Protein AF-S4XVE4-F1 (afdb_monomer)

Sequence (279 aa):
MLVSPAPVDAGAAAVALLTLLASSAFMTHVNVLTDAELDASAKPELYRWLSVSRTFTVRAMAAELLASAAGIGWLLARGRALAGLGLGAFLALTVLYSYNYLSPGAAAARRLKAYWWGHLLTCLVSYFALWGAGLGLHTSGDARALAAWGPAFLFVSLSEYAVFLSESAVDAAEERRAGLKTLAALLGRRGSSLAAALLWLAAAAGLSLAGALASPEQRRLLLVCFAPAVLWRGSVVALLAAPLDQHRDRVLRLAVPDVTFFGSRLLTVVSLVVLDAAS

Solvent-accessible surface area (backbone atoms only — not comparable to full-atom values): 13945 Å² total; per-residue (Å²): 123,73,66,78,86,39,63,61,42,63,69,60,45,52,43,51,51,52,20,50,51,26,37,53,51,31,38,50,53,51,35,53,52,46,46,46,76,71,35,53,89,80,51,58,72,79,46,58,74,75,54,78,43,62,68,55,54,53,52,50,42,51,50,22,49,50,48,23,51,49,34,31,50,50,31,41,76,70,71,22,48,49,25,17,51,13,51,49,49,26,46,54,42,51,37,30,33,40,38,16,76,93,41,70,96,44,14,64,79,60,11,25,64,39,28,39,68,32,45,52,47,41,56,49,52,34,50,52,18,48,49,42,16,55,62,34,37,41,72,73,54,61,65,65,36,56,55,69,44,48,67,46,51,49,21,56,47,39,26,51,49,11,36,53,34,28,57,42,14,75,44,8,70,59,38,39,75,70,68,41,53,26,52,14,30,73,50,28,37,70,47,15,29,49,52,14,47,53,39,30,51,51,15,54,51,48,35,51,51,48,38,71,76,39,56,75,68,55,27,50,48,46,54,53,43,41,42,59,30,49,51,51,37,47,52,48,37,52,58,69,56,49,94,61,56,76,68,59,44,53,55,48,66,71,47,46,63,60,51,50,59,50,48,38,51,48,46,31,52,52,33,50,53,57,50,61,76,73,109

Radius of gyration: 19.97 Å; Cα contacts (8 Å, |Δi|>4): 333; chains: 1; bounding box: 52×46×50 Å

pLDDT: mean 81.57, std 12.75, range [32.5, 97.75]

Organism: NCBI:txid1254432

Mean predicted aligned error: 7.51 Å

Structure (mmCIF, N/CA/C/O backbone):
data_AF-S4XVE4-F1
#
_entry.id   AF-S4XVE4-F1
#
loop_
_atom_site.group_PDB
_atom_site.id
_atom_site.type_symbol
_atom_site.label_atom_id
_atom_site.label_alt_id
_atom_site.label_comp_id
_atom_site.label_asym_id
_atom_site.label_entity_id
_atom_site.label_seq_id
_atom_site.pdbx_PDB_ins_code
_atom_site.Cartn_x
_atom_site.Cartn_y
_atom_site.Cartn_z
_atom_site.occupancy
_atom_site.B_iso_or_equiv
_atom_site.auth_seq_id
_atom_site.auth_comp_id
_atom_site.auth_asym_id
_atom_site.auth_atom_id
_atom_site.pdbx_PDB_model_num
ATOM 1 N N . MET A 1 1 ? 24.646 2.439 -14.374 1.00 32.50 1 MET A N 1
ATOM 2 C CA . MET A 1 1 ? 23.951 3.189 -15.439 1.00 32.50 1 MET A CA 1
ATOM 3 C C . MET A 1 1 ? 22.536 2.625 -15.490 1.00 32.50 1 MET A C 1
ATOM 5 O O . MET A 1 1 ? 22.401 1.457 -15.817 1.00 32.50 1 MET A O 1
ATOM 9 N N . LEU A 1 2 ? 21.525 3.345 -14.988 1.00 38.72 2 LEU A N 1
ATOM 10 C CA . LEU A 1 2 ? 20.123 2.893 -15.036 1.00 38.72 2 LEU A CA 1
ATOM 11 C C . LEU A 1 2 ? 19.626 3.087 -16.473 1.00 38.72 2 LEU A C 1
ATOM 13 O O . LEU A 1 2 ? 19.869 4.142 -17.052 1.00 38.72 2 LEU A O 1
ATOM 17 N N . VAL A 1 3 ? 19.030 2.040 -17.034 1.00 42.34 3 VAL A N 1
ATOM 18 C CA . VAL A 1 3 ? 18.710 1.866 -18.457 1.00 42.34 3 VAL A CA 1
ATOM 19 C C . VAL A 1 3 ? 17.243 2.234 -18.690 1.00 42.34 3 VAL A C 1
ATOM 21 O O . VAL A 1 3 ? 16.416 2.014 -17.803 1.00 42.34 3 VAL A O 1
ATOM 24 N N . SER A 1 4 ? 16.937 2.778 -19.873 1.00 42.94 4 SER A N 1
ATOM 25 C CA . SER A 1 4 ? 15.572 3.002 -20.374 1.00 42.94 4 SER A CA 1
ATOM 26 C C . SER A 1 4 ? 14.686 1.763 -20.144 1.00 42.94 4 SER A C 1
ATOM 28 O O . SER A 1 4 ? 15.187 0.639 -20.284 1.00 42.94 4 SER A O 1
ATOM 30 N N . PRO A 1 5 ? 13.406 1.919 -19.744 1.00 53.25 5 PRO A N 1
ATOM 31 C CA . PRO A 1 5 ? 12.545 0.781 -19.459 1.00 53.25 5 PRO A CA 1
ATOM 32 C C . PRO A 1 5 ? 12.459 -0.127 -20.690 1.00 53.25 5 PRO A C 1
ATOM 34 O O . PRO A 1 5 ? 11.965 0.259 -21.745 1.00 53.25 5 PRO A O 1
ATOM 37 N N . ALA A 1 6 ? 12.969 -1.351 -20.547 1.00 58.06 6 ALA A N 1
ATOM 38 C CA . ALA A 1 6 ? 12.830 -2.395 -21.553 1.00 58.06 6 ALA A CA 1
ATOM 39 C C . ALA A 1 6 ? 11.345 -2.601 -21.902 1.00 58.06 6 ALA A C 1
ATOM 41 O O . ALA A 1 6 ? 10.503 -2.415 -21.014 1.00 58.06 6 ALA A O 1
ATOM 42 N N . PRO A 1 7 ? 11.016 -3.041 -23.131 1.00 65.56 7 PRO A N 1
ATOM 43 C CA . PRO A 1 7 ? 9.641 -3.341 -23.501 1.00 65.56 7 PRO A CA 1
ATOM 44 C C . PRO A 1 7 ? 8.979 -4.264 -22.468 1.00 65.56 7 PRO A C 1
ATOM 46 O O . PRO A 1 7 ? 9.601 -5.164 -21.892 1.00 65.56 7 PRO A O 1
ATOM 49 N N . VAL A 1 8 ? 7.713 -3.976 -22.185 1.00 72.69 8 VAL A N 1
ATOM 50 C CA . VAL A 1 8 ? 6.887 -4.733 -21.245 1.00 72.69 8 VAL A CA 1
ATOM 51 C C . VAL A 1 8 ? 6.053 -5.726 -22.043 1.00 72.69 8 VAL A C 1
ATOM 53 O O . VAL A 1 8 ? 5.513 -5.393 -23.098 1.00 72.69 8 VAL A O 1
ATOM 56 N N . ASP A 1 9 ? 5.923 -6.951 -21.540 1.00 81.06 9 ASP A N 1
ATOM 57 C CA . ASP A 1 9 ? 4.988 -7.923 -22.104 1.00 81.06 9 ASP A CA 1
ATOM 58 C C . ASP A 1 9 ? 3.554 -7.452 -21.831 1.00 81.06 9 ASP A C 1
ATOM 60 O O . ASP A 1 9 ? 3.055 -7.572 -20.712 1.00 81.06 9 ASP A O 1
ATOM 64 N N . ALA A 1 10 ? 2.903 -6.883 -22.848 1.00 83.12 10 ALA A N 1
ATOM 65 C CA . ALA A 1 10 ? 1.575 -6.288 -22.719 1.00 83.12 10 ALA A CA 1
ATOM 66 C C . ALA A 1 10 ? 0.519 -7.292 -22.221 1.00 83.12 10 ALA A C 1
ATOM 68 O O . ALA A 1 10 ? -0.354 -6.929 -21.432 1.00 83.12 10 ALA A O 1
ATOM 69 N N . GLY A 1 11 ? 0.622 -8.562 -22.630 1.00 86.81 11 GLY A N 1
ATOM 70 C CA . GLY A 1 11 ? -0.280 -9.618 -22.174 1.00 86.81 11 GLY A CA 1
ATOM 71 C C . GLY A 1 11 ? -0.072 -9.930 -20.694 1.00 86.81 11 GLY A C 1
ATOM 72 O O . GLY A 1 11 ? -1.031 -9.965 -19.923 1.00 86.81 11 GLY A O 1
ATOM 73 N N . ALA A 1 12 ? 1.185 -10.090 -20.272 1.00 89.00 12 ALA A N 1
ATOM 74 C CA . ALA A 1 12 ? 1.504 -10.315 -18.866 1.00 89.00 12 ALA A CA 1
ATOM 75 C C . ALA A 1 12 ? 1.168 -9.103 -17.983 1.00 89.00 12 ALA A C 1
ATOM 77 O O . ALA A 1 12 ? 0.686 -9.281 -16.865 1.00 89.00 12 ALA A O 1
ATOM 78 N N . ALA A 1 13 ? 1.360 -7.883 -18.487 1.00 88.00 13 ALA A N 1
ATOM 79 C CA . ALA A 1 13 ? 0.995 -6.658 -17.786 1.00 88.00 13 ALA A CA 1
ATOM 80 C C . ALA A 1 13 ? -0.519 -6.537 -17.590 1.00 88.00 13 ALA A C 1
ATOM 82 O O . ALA A 1 13 ? -0.961 -6.224 -16.486 1.00 88.00 13 ALA A O 1
ATOM 83 N N . ALA A 1 14 ? -1.323 -6.855 -18.610 1.00 89.44 14 ALA A N 1
ATOM 84 C CA . ALA A 1 14 ? -2.778 -6.874 -18.484 1.00 89.44 14 ALA A CA 1
ATOM 85 C C . ALA A 1 14 ? -3.240 -7.879 -17.414 1.00 89.44 14 ALA A C 1
ATOM 87 O O . ALA A 1 14 ? -4.045 -7.534 -16.549 1.00 89.44 14 ALA A O 1
ATOM 88 N N . VAL A 1 15 ? -2.681 -9.096 -17.414 1.00 93.25 15 VAL A N 1
ATOM 89 C CA . VAL A 1 15 ? -2.982 -10.105 -16.384 1.00 93.25 15 VAL A CA 1
ATOM 90 C C . VAL A 1 15 ? -2.559 -9.621 -14.996 1.00 93.25 15 VAL A C 1
ATOM 92 O O . VAL A 1 15 ? -3.335 -9.748 -14.050 1.00 93.25 15 VAL A O 1
ATOM 95 N N . ALA A 1 16 ? -1.372 -9.029 -14.857 1.00 92.00 16 ALA A N 1
ATOM 96 C CA . ALA A 1 16 ? -0.887 -8.498 -13.586 1.00 92.00 16 ALA A CA 1
ATOM 97 C C . ALA A 1 16 ? -1.778 -7.369 -13.040 1.00 92.00 16 ALA A C 1
ATOM 99 O O . ALA A 1 16 ? -2.101 -7.371 -11.854 1.00 92.00 16 ALA A O 1
ATOM 100 N N . LEU A 1 17 ? -2.233 -6.448 -13.895 1.00 90.69 17 LEU A N 1
ATOM 101 C CA . LEU A 1 17 ? -3.139 -5.362 -13.510 1.00 90.69 17 LEU A CA 1
ATOM 102 C C . LEU A 1 17 ? -4.516 -5.885 -13.086 1.00 90.69 17 LEU A C 1
ATOM 104 O O . LEU A 1 17 ? -5.027 -5.476 -12.046 1.00 90.69 17 LEU A O 1
ATOM 108 N N . LEU A 1 18 ? -5.096 -6.827 -13.835 1.00 91.06 18 LEU A N 1
ATOM 109 C CA . LEU A 1 18 ? -6.366 -7.464 -13.460 1.00 91.06 18 LEU A CA 1
ATOM 110 C C . LEU A 1 18 ? -6.243 -8.231 -12.138 1.00 91.06 18 LEU A C 1
ATOM 112 O O . LEU A 1 18 ? -7.125 -8.153 -11.286 1.00 91.06 18 LEU A O 1
ATOM 116 N N . THR A 1 19 ? -5.120 -8.922 -11.943 1.00 93.38 19 THR A N 1
ATOM 117 C CA . THR A 1 19 ? -4.800 -9.631 -10.696 1.00 93.38 19 THR A CA 1
ATOM 118 C C . THR A 1 19 ? -4.680 -8.663 -9.523 1.00 93.38 19 THR A C 1
ATOM 120 O O . THR A 1 19 ? -5.191 -8.942 -8.438 1.00 93.38 19 THR A O 1
ATOM 123 N N . LEU A 1 20 ? -4.023 -7.518 -9.726 1.00 92.75 20 LEU A N 1
ATOM 124 C CA . LEU A 1 20 ? -3.908 -6.469 -8.718 1.00 92.75 20 LEU A CA 1
ATOM 125 C C . LEU A 1 20 ? -5.288 -5.920 -8.341 1.00 92.75 20 LEU A C 1
ATOM 127 O O . LEU A 1 20 ? -5.594 -5.848 -7.155 1.00 92.75 20 LEU A O 1
ATOM 131 N N . LEU A 1 21 ? -6.140 -5.617 -9.326 1.00 90.88 21 LEU A N 1
ATOM 132 C CA . LEU A 1 21 ? -7.508 -5.143 -9.094 1.00 90.88 21 LEU A CA 1
ATOM 133 C C . LEU A 1 21 ? -8.339 -6.152 -8.293 1.00 90.88 21 LEU A C 1
ATOM 135 O O . LEU A 1 21 ? -8.944 -5.778 -7.289 1.00 90.88 21 LEU A O 1
ATOM 139 N N . ALA A 1 22 ? -8.321 -7.430 -8.686 1.00 90.94 22 ALA A N 1
ATOM 140 C CA . ALA A 1 22 ? -9.010 -8.493 -7.955 1.00 90.94 22 ALA A CA 1
ATOM 141 C C . ALA A 1 22 ? -8.478 -8.633 -6.518 1.00 90.94 22 ALA A C 1
ATOM 143 O O . ALA A 1 22 ? -9.256 -8.719 -5.570 1.00 90.94 22 ALA A O 1
ATOM 144 N N . SER A 1 23 ? -7.156 -8.561 -6.336 1.00 92.88 23 SER A N 1
ATOM 145 C CA . SER A 1 23 ? -6.515 -8.660 -5.018 1.00 92.88 23 SER A CA 1
ATOM 146 C C . SER A 1 23 ? -6.867 -7.473 -4.116 1.00 92.88 23 SER A C 1
ATOM 148 O O . SER A 1 23 ? -7.119 -7.656 -2.928 1.00 92.88 23 SER A O 1
ATOM 150 N N . SER A 1 24 ? -6.923 -6.258 -4.667 1.00 89.19 24 SER A N 1
ATOM 151 C CA . SER A 1 24 ? -7.330 -5.054 -3.937 1.00 89.19 24 SER A CA 1
ATOM 152 C C . SER A 1 24 ? -8.816 -5.058 -3.570 1.00 89.19 24 SER A C 1
ATOM 154 O O . SER A 1 24 ? -9.164 -4.633 -2.465 1.00 89.19 24 SER A O 1
ATOM 156 N N . ALA A 1 25 ? -9.685 -5.565 -4.450 1.00 86.94 25 ALA A N 1
ATOM 157 C CA . ALA A 1 25 ? -11.105 -5.751 -4.151 1.00 86.94 25 ALA A CA 1
ATOM 158 C C . ALA A 1 25 ? -11.295 -6.777 -3.022 1.00 86.94 25 ALA A C 1
ATOM 160 O O . ALA A 1 25 ? -11.914 -6.463 -2.003 1.00 86.94 25 ALA A O 1
ATOM 161 N N . PHE A 1 26 ? -10.634 -7.935 -3.133 1.00 89.81 26 PHE A N 1
ATOM 162 C CA . PHE A 1 26 ? -10.642 -8.971 -2.102 1.00 89.81 26 PHE A CA 1
ATOM 163 C C . PHE A 1 26 ? -10.171 -8.443 -0.745 1.00 89.81 26 PHE A C 1
ATOM 165 O O . PHE A 1 26 ? -10.857 -8.613 0.262 1.00 89.81 26 PHE A O 1
ATOM 172 N N . MET A 1 27 ? -9.022 -7.759 -0.711 1.00 88.31 27 MET A N 1
ATOM 173 C CA . MET A 1 27 ? -8.487 -7.133 0.502 1.00 88.31 27 MET A CA 1
ATOM 174 C C . MET A 1 27 ? -9.500 -6.168 1.126 1.00 88.31 27 MET A C 1
ATOM 176 O O . MET A 1 27 ? -9.699 -6.195 2.339 1.00 88.31 27 MET A O 1
ATOM 180 N N . THR A 1 28 ? -10.150 -5.328 0.316 1.00 84.75 28 THR A N 1
ATOM 181 C CA . THR A 1 28 ? -11.168 -4.383 0.796 1.00 84.75 28 THR A CA 1
ATOM 182 C C . THR A 1 28 ? -12.330 -5.123 1.456 1.00 84.75 28 THR A C 1
ATOM 184 O O . THR A 1 28 ? -12.712 -4.772 2.573 1.00 84.75 28 THR A O 1
ATOM 187 N N . HIS A 1 29 ? -12.845 -6.187 0.833 1.00 85.19 29 HIS A N 1
ATOM 188 C CA . HIS A 1 29 ? -13.909 -7.003 1.420 1.00 85.19 29 HIS A CA 1
ATOM 189 C C . HIS A 1 29 ? -13.474 -7.714 2.709 1.00 85.19 29 HIS A C 1
ATOM 191 O O . HIS A 1 29 ? -14.223 -7.691 3.686 1.00 85.19 29 HIS A O 1
ATOM 197 N N . VAL A 1 30 ? -12.261 -8.283 2.762 1.00 85.62 30 VAL A N 1
ATOM 198 C CA . VAL A 1 30 ? -11.701 -8.850 4.004 1.00 85.62 30 VAL A CA 1
ATOM 199 C C . VAL A 1 30 ? -11.638 -7.779 5.091 1.00 85.62 30 VAL A C 1
ATOM 201 O O . VAL A 1 30 ? -12.103 -8.012 6.205 1.00 85.62 30 VAL A O 1
ATOM 204 N N . ASN A 1 31 ? -11.104 -6.597 4.774 1.00 82.81 31 ASN A N 1
ATOM 205 C CA . ASN A 1 31 ? -10.967 -5.512 5.738 1.00 82.81 31 ASN A CA 1
ATOM 206 C C . ASN A 1 31 ? -12.326 -5.092 6.305 1.00 82.81 31 ASN A C 1
ATOM 208 O O . ASN A 1 31 ? -12.493 -5.072 7.521 1.00 82.81 31 ASN A O 1
ATOM 212 N N . VAL A 1 32 ? -13.302 -4.859 5.426 1.00 76.88 32 VAL A N 1
ATOM 213 C CA . VAL A 1 32 ? -14.680 -4.521 5.796 1.00 76.88 32 VAL A CA 1
ATOM 214 C C . VAL A 1 32 ? -15.292 -5.571 6.721 1.00 76.88 32 VAL A C 1
ATOM 216 O O . VAL A 1 32 ? -15.861 -5.209 7.747 1.00 76.88 32 VAL A O 1
ATOM 219 N N . LEU A 1 33 ? -15.177 -6.861 6.390 1.00 77.25 33 LEU A N 1
ATOM 220 C CA . LEU A 1 33 ? -15.751 -7.927 7.215 1.00 77.25 33 LEU A CA 1
ATOM 221 C C . LEU A 1 33 ? -15.082 -8.010 8.588 1.00 77.25 33 LEU A C 1
ATOM 223 O O . LEU A 1 33 ? -15.772 -8.096 9.600 1.00 77.25 33 LEU A O 1
ATOM 227 N N . THR A 1 34 ? -13.750 -7.940 8.634 1.00 76.00 34 THR A N 1
ATOM 228 C CA . THR A 1 34 ? -13.018 -8.000 9.908 1.00 76.00 34 THR A CA 1
ATOM 229 C C . THR A 1 34 ? -13.249 -6.781 10.796 1.00 76.00 34 THR A C 1
ATOM 231 O O . THR A 1 34 ? -13.179 -6.903 12.016 1.00 76.00 34 THR A O 1
ATOM 234 N N . ASP A 1 35 ? -13.532 -5.614 10.215 1.00 72.94 35 ASP A N 1
ATOM 235 C CA . ASP A 1 35 ? -13.906 -4.421 10.978 1.00 72.94 35 ASP A CA 1
ATOM 236 C C . ASP A 1 35 ? -15.358 -4.491 11.450 1.00 72.94 35 ASP A C 1
ATOM 238 O O . ASP A 1 35 ? -15.631 -4.173 12.605 1.00 72.94 35 ASP A O 1
ATOM 242 N N . ALA A 1 36 ? -16.268 -5.028 10.632 1.00 68.25 36 ALA A N 1
ATOM 243 C CA . ALA A 1 36 ? -17.656 -5.262 11.023 1.00 68.25 36 ALA A CA 1
ATOM 244 C C . ALA A 1 36 ? -17.778 -6.195 12.237 1.00 68.25 36 ALA A C 1
ATOM 246 O O . ALA A 1 36 ? -18.574 -5.928 13.133 1.00 68.25 36 ALA A O 1
ATOM 247 N N . GLU A 1 37 ? -16.988 -7.272 12.289 1.00 65.31 37 GLU A N 1
ATOM 248 C CA . GLU A 1 37 ? -16.993 -8.220 13.412 1.00 65.31 37 GLU A CA 1
ATOM 249 C C . GLU A 1 37 ? -16.570 -7.580 14.743 1.00 65.31 37 GLU A C 1
ATOM 251 O O . GLU A 1 37 ? -17.042 -7.997 15.800 1.00 65.31 37 GLU A O 1
ATOM 256 N N . LEU A 1 38 ? -15.702 -6.565 14.705 1.00 60.78 38 LEU A N 1
ATOM 257 C CA . LEU A 1 38 ? -15.134 -5.936 15.900 1.00 60.78 38 LEU A CA 1
ATOM 258 C C . LEU A 1 38 ? -15.869 -4.653 16.312 1.00 60.78 38 LEU A C 1
ATOM 260 O O . LEU A 1 38 ? -16.022 -4.397 17.504 1.00 60.78 38 LEU A O 1
ATOM 264 N N . ASP A 1 39 ? -16.370 -3.881 15.347 1.00 62.41 39 ASP A N 1
ATOM 265 C CA . ASP A 1 39 ? -17.046 -2.602 15.585 1.00 62.41 39 ASP A CA 1
ATOM 266 C C . ASP A 1 39 ? -18.575 -2.727 15.648 1.00 62.41 39 ASP A C 1
ATOM 268 O O . ASP A 1 39 ? -19.263 -1.716 15.819 1.00 62.41 39 ASP A O 1
ATOM 272 N N . ALA A 1 40 ? -19.135 -3.939 15.541 1.00 60.69 40 ALA A N 1
ATOM 273 C CA . ALA A 1 40 ? -20.581 -4.179 15.579 1.00 60.69 40 ALA A CA 1
ATOM 274 C C . ALA A 1 40 ? -21.276 -3.513 16.782 1.00 60.69 40 ALA A C 1
ATOM 276 O O . ALA A 1 40 ? -22.402 -3.032 16.658 1.00 60.69 40 ALA A O 1
ATOM 277 N N . SER A 1 41 ? -20.601 -3.443 17.935 1.00 56.28 41 SER A N 1
ATOM 278 C CA . SER A 1 41 ? -21.120 -2.802 19.149 1.00 56.28 41 SER A CA 1
ATOM 279 C C . SER A 1 41 ? -20.901 -1.286 19.214 1.00 56.28 41 SER A C 1
ATOM 281 O O . SER A 1 41 ? -21.550 -0.626 20.020 1.00 56.28 41 SER A O 1
ATOM 283 N N . ALA A 1 42 ? -19.989 -0.725 18.411 1.00 58.31 42 ALA A N 1
ATOM 284 C CA . ALA A 1 42 ? -19.572 0.680 18.489 1.00 58.31 42 ALA A CA 1
ATOM 285 C C . ALA A 1 42 ? -20.038 1.537 17.296 1.00 58.31 42 ALA A C 1
ATOM 287 O O . ALA A 1 42 ? -20.284 2.730 17.469 1.00 58.31 42 ALA A O 1
ATOM 288 N N . LYS A 1 43 ? -20.172 0.957 16.094 1.00 55.34 43 LYS A N 1
ATOM 289 C CA . LYS A 1 43 ? -20.523 1.664 14.844 1.00 55.34 43 LYS A CA 1
ATOM 290 C C . LYS A 1 43 ? -21.550 0.878 13.998 1.00 55.34 43 LYS A C 1
ATOM 292 O O . LYS A 1 43 ? -21.271 0.544 12.847 1.00 55.34 43 LYS A O 1
ATOM 297 N N . PRO A 1 44 ? -22.758 0.590 14.521 1.00 55.94 44 PRO A N 1
ATOM 298 C CA . PRO A 1 44 ? -23.724 -0.317 13.885 1.00 55.94 44 PRO A CA 1
ATOM 299 C C . PRO A 1 44 ? -24.291 0.181 12.541 1.00 55.94 44 PRO A C 1
ATOM 301 O O . PRO A 1 44 ? -24.717 -0.622 11.711 1.00 55.94 44 PRO A O 1
ATOM 304 N N . GLU A 1 45 ? -24.297 1.494 12.294 1.00 55.25 45 GLU A N 1
ATOM 305 C CA . GLU A 1 45 ? -24.888 2.083 11.083 1.00 55.25 45 GLU A CA 1
ATOM 306 C C . GLU A 1 45 ? -23.989 1.971 9.843 1.00 55.25 45 GLU A C 1
ATOM 308 O O . GLU A 1 45 ? -24.502 1.798 8.737 1.00 55.25 45 GLU A O 1
ATOM 313 N N . LEU A 1 46 ? -22.660 1.977 10.022 1.00 51.22 46 LEU A N 1
ATOM 314 C CA . LEU A 1 46 ? -21.679 1.877 8.931 1.00 51.22 46 LEU A CA 1
ATOM 315 C C . LEU A 1 46 ? -21.812 0.548 8.159 1.00 51.22 46 LEU A C 1
ATOM 317 O O . LEU A 1 46 ? -21.572 0.476 6.957 1.00 51.22 46 LEU A O 1
ATOM 321 N N . TYR A 1 47 ? -22.253 -0.507 8.850 1.00 55.38 47 TYR A N 1
ATOM 322 C CA . TYR A 1 47 ? -22.282 -1.877 8.335 1.00 55.38 47 TYR A CA 1
ATOM 323 C C . TYR A 1 47 ? -23.647 -2.317 7.796 1.00 55.38 47 TYR A C 1
ATOM 325 O O . TYR A 1 47 ? -23.744 -3.372 7.162 1.00 55.38 47 TYR A O 1
ATOM 333 N N . ARG A 1 48 ? -24.705 -1.512 7.969 1.00 54.88 48 ARG A N 1
ATOM 334 C CA . ARG A 1 48 ? -26.042 -1.802 7.411 1.00 54.88 48 ARG A CA 1
ATOM 335 C C . ARG A 1 48 ? -26.051 -1.857 5.879 1.00 54.88 48 ARG A C 1
ATOM 337 O O . ARG A 1 48 ? -26.847 -2.591 5.308 1.00 54.88 48 ARG A O 1
ATOM 344 N N . TRP A 1 49 ? -25.147 -1.132 5.221 1.00 49.84 49 TRP A N 1
ATOM 345 C CA . TRP A 1 49 ? -25.016 -1.111 3.758 1.00 49.84 49 TRP A CA 1
ATOM 346 C C . TRP A 1 49 ? -24.258 -2.318 3.181 1.00 49.84 49 TRP A C 1
ATOM 348 O O . TRP A 1 49 ? -24.566 -2.770 2.083 1.00 49.84 49 TRP A O 1
ATOM 358 N N . LEU A 1 50 ? -23.301 -2.882 3.923 1.00 51.16 50 LEU A N 1
ATOM 359 C CA . LEU A 1 50 ? -22.445 -3.993 3.467 1.00 51.16 50 LEU A CA 1
ATOM 360 C C . LEU A 1 50 ? -23.004 -5.378 3.841 1.00 51.16 50 LEU A C 1
ATOM 362 O O . LEU A 1 50 ? -22.549 -6.403 3.336 1.00 51.16 50 LEU A O 1
ATOM 366 N N . SER A 1 51 ? -24.014 -5.407 4.712 1.00 51.91 51 SER A N 1
ATOM 367 C CA . SER A 1 51 ? -24.673 -6.613 5.229 1.00 51.91 51 SER A CA 1
ATOM 368 C C . SER A 1 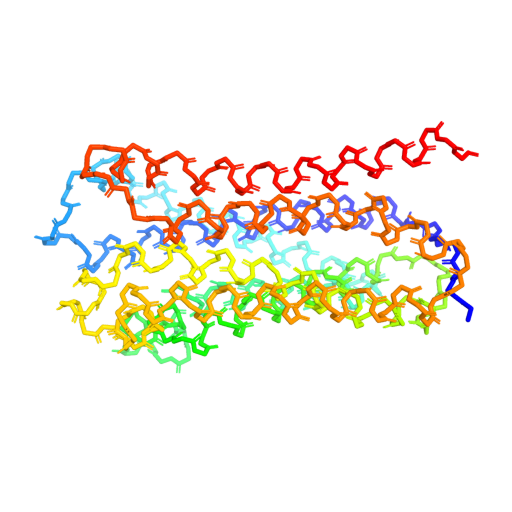51 ? -25.969 -6.985 4.500 1.00 51.91 51 SER A C 1
ATOM 370 O O . SER A 1 51 ? -26.595 -7.981 4.862 1.00 51.91 51 SER A O 1
ATOM 372 N N . VAL A 1 52 ? -26.357 -6.250 3.447 1.00 57.59 52 VAL A N 1
ATOM 373 C CA . VAL A 1 52 ? -27.617 -6.484 2.711 1.00 57.59 52 VAL A CA 1
ATOM 374 C C . VAL A 1 52 ? -27.691 -7.911 2.141 1.00 57.59 52 VAL A C 1
ATOM 376 O O . VAL A 1 52 ? -28.774 -8.485 2.061 1.00 57.59 52 VAL A O 1
ATOM 379 N N . SER A 1 53 ? -26.550 -8.538 1.814 1.00 70.12 53 SER A N 1
ATOM 380 C CA . SER A 1 53 ? -26.496 -9.970 1.493 1.00 70.12 53 SER A CA 1
ATOM 381 C C . SER A 1 53 ? -25.130 -10.593 1.795 1.00 70.12 53 SER A C 1
ATOM 383 O O . SER A 1 53 ? -24.220 -10.574 0.969 1.00 70.12 53 SER A O 1
ATOM 385 N N . ARG A 1 54 ? -25.002 -11.242 2.962 1.00 74.06 54 ARG A N 1
ATOM 386 C CA . ARG A 1 54 ? -23.814 -12.041 3.335 1.00 74.06 54 ARG A CA 1
ATOM 387 C C . ARG A 1 54 ? -23.428 -13.051 2.247 1.00 74.06 54 ARG A C 1
ATOM 389 O O . ARG A 1 54 ? -22.249 -13.267 1.987 1.00 74.06 54 ARG A O 1
ATOM 396 N N . THR A 1 55 ? -24.421 -13.658 1.597 1.00 80.38 55 THR A N 1
ATOM 397 C CA . THR A 1 55 ? -24.214 -14.617 0.505 1.00 80.38 55 THR A CA 1
ATOM 398 C C . THR A 1 55 ? -23.559 -13.970 -0.710 1.00 80.38 55 THR A C 1
ATOM 400 O O . THR A 1 55 ? -22.682 -14.582 -1.316 1.00 80.38 55 THR A O 1
ATOM 403 N N . PHE A 1 56 ? -23.959 -12.746 -1.065 1.00 82.81 56 PHE A N 1
ATOM 404 C CA . PHE A 1 56 ? -23.323 -11.999 -2.146 1.00 82.81 56 PHE A CA 1
ATOM 405 C C . PHE A 1 56 ? -21.862 -11.693 -1.808 1.00 82.81 56 PHE A C 1
ATOM 407 O O . PHE A 1 56 ? -20.987 -12.024 -2.603 1.00 82.81 56 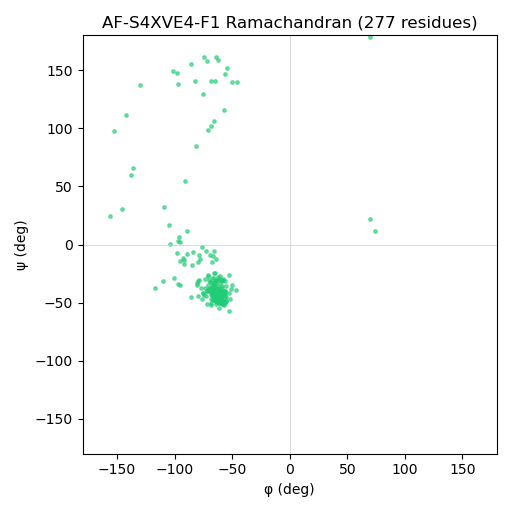PHE A O 1
ATOM 414 N N . THR A 1 57 ? -21.589 -11.174 -0.607 1.00 81.25 57 THR A N 1
ATOM 415 C CA . THR A 1 57 ? -20.226 -10.834 -0.170 1.00 81.25 57 THR A CA 1
ATOM 416 C C . THR A 1 57 ? -19.297 -12.048 -0.195 1.00 81.25 57 THR A C 1
ATOM 418 O O . THR A 1 57 ? -18.205 -11.975 -0.747 1.00 81.25 57 THR A O 1
ATOM 421 N N . VAL A 1 58 ? -19.743 -13.203 0.313 1.00 84.19 58 VAL A N 1
ATOM 422 C CA . VAL A 1 58 ? -18.946 -14.444 0.279 1.00 84.19 58 VAL A CA 1
ATOM 423 C C . VAL A 1 58 ? -18.661 -14.895 -1.157 1.00 84.19 58 VAL A C 1
ATOM 425 O O . VAL A 1 58 ? -17.542 -15.306 -1.461 1.00 84.19 58 VAL A O 1
ATOM 428 N N . ARG A 1 59 ? -19.650 -14.814 -2.056 1.00 88.38 59 ARG A N 1
ATOM 429 C CA . ARG A 1 59 ? -19.464 -15.178 -3.471 1.00 88.38 59 ARG A CA 1
ATOM 430 C C . ARG A 1 59 ? -18.510 -14.225 -4.187 1.00 88.38 59 ARG A C 1
ATOM 432 O O . ARG A 1 59 ? -17.669 -14.700 -4.943 1.00 88.38 59 ARG A O 1
ATOM 439 N N . ALA A 1 60 ? -18.625 -12.922 -3.936 1.00 89.19 60 ALA A N 1
ATOM 440 C CA . ALA A 1 60 ? -17.724 -11.913 -4.484 1.00 89.19 60 ALA A CA 1
ATOM 441 C C . ALA A 1 60 ? -16.282 -12.184 -4.043 1.00 89.19 60 ALA A C 1
ATOM 443 O O . ALA A 1 60 ? -15.410 -12.356 -4.886 1.00 89.19 60 ALA A O 1
ATOM 444 N N . MET A 1 61 ? -16.061 -12.380 -2.742 1.00 90.38 61 MET A N 1
ATOM 445 C CA . MET A 1 61 ? -14.743 -12.714 -2.202 1.00 90.38 61 MET A CA 1
ATOM 446 C C . MET A 1 61 ? -14.165 -14.006 -2.782 1.00 90.38 61 MET A C 1
ATOM 448 O O . MET A 1 61 ? -12.978 -14.067 -3.092 1.00 90.38 61 MET A O 1
ATOM 452 N N . ALA A 1 62 ? -14.986 -15.048 -2.950 1.00 93.06 62 ALA A N 1
ATOM 453 C CA . ALA A 1 62 ? -14.542 -16.289 -3.578 1.00 93.06 62 ALA A CA 1
ATOM 454 C C . ALA A 1 62 ? -14.121 -16.060 -5.039 1.00 93.06 62 ALA A C 1
ATOM 456 O O . ALA A 1 62 ? -13.080 -16.560 -5.459 1.00 93.06 62 ALA A O 1
ATOM 457 N N . ALA A 1 63 ? -14.895 -15.282 -5.800 1.00 93.56 63 ALA A N 1
ATOM 458 C CA . ALA A 1 63 ? -14.571 -14.942 -7.181 1.00 93.56 63 ALA A CA 1
ATOM 459 C C . ALA A 1 63 ? -13.292 -14.097 -7.285 1.00 93.56 63 ALA A C 1
ATOM 461 O O . ALA A 1 63 ? -12.443 -14.385 -8.125 1.00 93.56 63 ALA A O 1
ATOM 462 N N . GLU A 1 64 ? -13.121 -13.102 -6.415 1.00 94.44 64 GLU A N 1
ATOM 463 C CA . GLU A 1 64 ? -11.931 -12.248 -6.369 1.00 94.44 64 GLU A CA 1
ATOM 464 C C . GLU A 1 64 ? -10.680 -13.057 -6.008 1.00 94.44 64 GLU A C 1
ATOM 466 O O . GLU A 1 64 ? -9.668 -12.957 -6.697 1.00 94.44 64 GLU A O 1
ATOM 471 N N . LEU A 1 65 ? -10.764 -13.935 -5.000 1.00 95.06 65 LEU A N 1
ATOM 472 C CA . LEU A 1 65 ? -9.661 -14.819 -4.620 1.00 95.06 65 LEU A CA 1
ATOM 473 C C . LEU A 1 65 ? -9.286 -15.784 -5.751 1.00 95.06 65 LEU A C 1
ATOM 475 O O . LEU A 1 65 ? -8.102 -15.977 -6.026 1.00 95.06 65 LEU A O 1
ATOM 479 N N . LEU A 1 66 ? -10.279 -16.381 -6.418 1.00 97.12 66 LEU A N 1
ATOM 480 C CA . LEU A 1 66 ? -10.048 -17.270 -7.558 1.00 97.12 66 LEU A CA 1
ATOM 481 C C . LEU A 1 66 ? -9.427 -16.522 -8.740 1.00 97.12 66 LEU A C 1
ATOM 483 O O . LEU A 1 66 ? -8.493 -17.038 -9.350 1.00 97.12 66 LEU A O 1
ATOM 487 N N . ALA A 1 67 ? -9.897 -15.310 -9.042 1.00 96.06 67 ALA A N 1
ATOM 488 C CA . ALA A 1 67 ? -9.326 -14.468 -10.088 1.00 96.06 67 ALA A CA 1
ATOM 489 C C . ALA A 1 67 ? -7.866 -14.107 -9.776 1.00 96.06 67 ALA A C 1
ATOM 491 O O . ALA A 1 67 ? -6.999 -14.260 -10.639 1.00 96.06 67 ALA A O 1
ATOM 492 N N . SER A 1 68 ? -7.572 -13.718 -8.531 1.00 96.56 68 SER A N 1
ATOM 493 C CA . SER A 1 68 ? -6.205 -13.457 -8.080 1.00 96.56 68 SER A CA 1
ATOM 494 C C . SER A 1 68 ? -5.315 -14.696 -8.189 1.00 96.56 68 SER A C 1
ATOM 496 O O . SER A 1 68 ? -4.222 -14.625 -8.750 1.00 96.56 68 SER A O 1
ATOM 498 N N . ALA A 1 69 ? -5.782 -15.850 -7.702 1.00 97.50 69 ALA A N 1
ATOM 499 C CA . ALA A 1 69 ? -5.034 -17.103 -7.758 1.00 97.50 69 ALA A CA 1
ATOM 500 C C . ALA A 1 69 ? -4.777 -17.560 -9.203 1.00 97.50 69 ALA A C 1
ATOM 502 O O . ALA A 1 69 ? -3.667 -17.986 -9.524 1.00 97.50 69 ALA A O 1
ATOM 503 N N . ALA A 1 70 ? -5.770 -17.427 -10.086 1.00 97.75 70 ALA A N 1
ATOM 504 C CA . ALA A 1 70 ? -5.644 -17.757 -11.501 1.00 97.75 70 ALA A CA 1
ATOM 505 C C . ALA A 1 70 ? -4.629 -16.850 -12.209 1.00 97.75 70 ALA A C 1
ATOM 507 O O . ALA A 1 70 ? -3.777 -17.347 -12.944 1.00 97.75 70 ALA A O 1
ATOM 508 N N . GLY A 1 71 ? -4.673 -15.538 -11.960 1.00 97.12 71 GLY A N 1
ATOM 509 C CA . GLY A 1 71 ? -3.729 -14.584 -12.537 1.00 97.12 71 GLY A CA 1
ATOM 510 C C . GLY A 1 71 ? -2.289 -14.801 -12.062 1.00 97.12 71 GLY A C 1
ATOM 511 O O . GLY A 1 71 ? -1.368 -14.856 -12.881 1.00 97.12 71 GLY A O 1
ATOM 512 N N . ILE A 1 72 ? -2.094 -15.035 -10.758 1.00 97.75 72 ILE A N 1
ATOM 513 C CA . ILE A 1 72 ? -0.793 -15.422 -10.189 1.00 97.75 72 ILE A CA 1
ATOM 514 C C . ILE A 1 72 ? -0.302 -16.727 -10.827 1.00 97.75 72 ILE A C 1
ATOM 516 O O . ILE A 1 72 ? 0.819 -16.780 -11.333 1.00 97.75 72 ILE A O 1
ATOM 520 N N . GLY A 1 73 ? -1.138 -17.770 -10.848 1.00 97.62 73 GLY A N 1
ATOM 521 C CA . GLY A 1 73 ? -0.793 -19.072 -11.418 1.00 97.62 73 GLY A CA 1
ATOM 522 C C . GLY A 1 73 ? -0.426 -18.991 -12.900 1.00 97.62 73 GLY A C 1
ATOM 523 O O . GLY A 1 73 ? 0.553 -19.600 -13.329 1.00 97.62 73 GLY A O 1
ATOM 524 N N . TRP A 1 74 ? -1.150 -18.178 -13.672 1.00 97.62 74 TRP A N 1
ATOM 525 C CA . TRP A 1 74 ? -0.853 -17.932 -15.080 1.00 97.62 74 TRP A CA 1
ATOM 526 C C . TRP A 1 74 ? 0.515 -17.268 -15.270 1.00 97.62 74 TRP A C 1
ATOM 528 O O . TRP A 1 74 ? 1.303 -17.725 -16.099 1.00 97.62 74 TRP A O 1
ATOM 538 N N . LEU A 1 75 ? 0.839 -16.236 -14.478 1.00 95.75 75 LEU A N 1
ATOM 539 C CA . LEU A 1 75 ? 2.143 -15.564 -14.537 1.00 95.75 75 LEU A CA 1
ATOM 540 C C . LEU A 1 75 ? 3.285 -16.537 -14.216 1.00 95.75 75 LEU A C 1
ATOM 542 O O . LEU A 1 75 ? 4.276 -16.588 -14.947 1.00 95.75 75 LEU A O 1
ATOM 546 N N . LEU A 1 76 ? 3.124 -17.360 -13.175 1.00 96.00 76 LEU A N 1
ATOM 547 C CA . LEU A 1 76 ? 4.102 -18.389 -12.814 1.00 96.00 76 LEU A CA 1
ATOM 548 C C . LEU A 1 76 ? 4.290 -19.414 -13.946 1.00 96.00 76 LEU A C 1
ATOM 550 O O . LEU A 1 76 ? 5.423 -19.697 -14.333 1.00 96.00 76 LEU A O 1
ATOM 554 N N . ALA A 1 77 ? 3.196 -19.910 -14.532 1.00 95.88 77 ALA A N 1
ATOM 555 C CA . ALA A 1 77 ? 3.228 -20.886 -15.625 1.00 95.88 77 ALA A CA 1
ATOM 556 C C . ALA A 1 77 ? 3.858 -20.336 -16.920 1.00 95.88 77 ALA A C 1
ATOM 558 O O . ALA A 1 77 ? 4.387 -21.096 -17.727 1.00 95.88 77 ALA A O 1
ATOM 559 N N . ARG A 1 78 ? 3.835 -19.012 -17.118 1.00 93.31 78 ARG A N 1
ATOM 560 C CA . ARG A 1 78 ? 4.467 -18.319 -18.254 1.00 93.31 78 ARG A CA 1
ATOM 561 C C . ARG A 1 78 ? 5.921 -17.913 -17.998 1.00 93.31 78 ARG A C 1
ATOM 563 O O . ARG A 1 78 ? 6.477 -17.130 -18.763 1.00 93.31 78 ARG A O 1
ATOM 570 N N . GLY A 1 79 ? 6.539 -18.413 -16.928 1.00 89.19 79 GLY A N 1
ATOM 571 C CA . GLY A 1 79 ? 7.924 -18.090 -16.579 1.00 89.19 79 GLY A CA 1
ATOM 572 C C . GLY A 1 79 ? 8.109 -16.685 -15.995 1.00 89.19 79 GLY A C 1
ATOM 573 O O . GLY A 1 79 ? 9.239 -16.238 -15.819 1.00 89.19 79 GLY A O 1
ATOM 574 N N . ARG A 1 80 ? 7.024 -15.981 -15.641 1.00 90.31 80 ARG A N 1
ATOM 575 C CA . ARG A 1 80 ? 7.052 -14.654 -15.002 1.00 90.31 80 ARG A CA 1
ATOM 576 C C . ARG A 1 80 ? 7.065 -14.793 -13.478 1.00 90.31 80 ARG A C 1
ATOM 578 O O . ARG A 1 80 ? 6.217 -14.240 -12.779 1.00 90.31 80 ARG A O 1
ATOM 585 N N . ALA A 1 81 ? 8.032 -15.552 -12.959 1.00 91.31 81 ALA A N 1
ATOM 586 C CA . ALA A 1 81 ? 8.084 -15.933 -11.547 1.00 91.31 81 ALA A CA 1
ATOM 587 C C . ALA A 1 81 ? 8.068 -14.720 -10.602 1.00 91.31 81 ALA A C 1
ATOM 589 O O . ALA A 1 81 ? 7.285 -14.687 -9.660 1.00 91.31 81 ALA A O 1
ATOM 590 N N . LEU A 1 82 ? 8.873 -13.692 -10.886 1.00 90.06 82 LEU A N 1
ATOM 591 C CA . LEU A 1 82 ? 8.953 -12.493 -10.048 1.00 90.06 82 LEU A CA 1
ATOM 592 C C . LEU A 1 82 ? 7.630 -11.702 -10.019 1.00 90.06 82 LEU A C 1
ATOM 594 O O . LEU A 1 82 ? 7.231 -11.231 -8.957 1.00 90.06 82 LEU A O 1
ATOM 598 N N . ALA A 1 83 ? 6.919 -11.626 -11.152 1.00 91.50 83 ALA A N 1
ATOM 599 C CA . ALA A 1 83 ? 5.593 -11.009 -11.242 1.00 91.50 83 ALA A CA 1
ATOM 600 C C . ALA A 1 83 ? 4.555 -11.760 -10.399 1.00 91.50 83 ALA A C 1
ATOM 602 O O . ALA A 1 83 ? 3.882 -11.163 -9.558 1.00 91.50 83 ALA A O 1
ATOM 603 N N . GLY A 1 84 ? 4.470 -13.081 -10.582 1.00 94.56 84 GLY A N 1
ATOM 604 C CA . GLY A 1 84 ? 3.535 -13.925 -9.837 1.00 94.56 84 GLY A CA 1
ATOM 605 C C . GLY A 1 84 ? 3.820 -13.938 -8.332 1.00 94.56 84 GLY A C 1
ATOM 606 O O . GLY A 1 84 ? 2.907 -13.744 -7.533 1.00 94.56 84 GLY A O 1
ATOM 607 N N . LEU A 1 85 ? 5.085 -14.107 -7.933 1.00 94.75 85 LEU A N 1
ATOM 608 C CA . LEU A 1 85 ? 5.485 -14.115 -6.522 1.00 94.75 85 LEU A CA 1
ATOM 609 C C . LEU A 1 85 ? 5.293 -12.748 -5.857 1.00 94.75 85 LEU A C 1
ATOM 611 O O . LEU A 1 85 ? 4.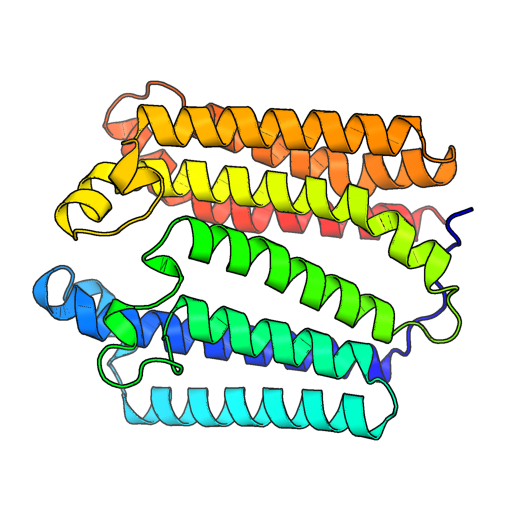848 -12.699 -4.714 1.00 94.75 85 LEU A O 1
ATOM 615 N N . GLY A 1 86 ? 5.578 -11.647 -6.560 1.00 94.50 86 GLY A N 1
ATOM 616 C CA . GLY A 1 86 ? 5.337 -10.295 -6.056 1.00 94.50 86 GLY A CA 1
ATOM 617 C C . GLY A 1 86 ? 3.853 -10.033 -5.787 1.00 94.50 86 GLY A C 1
ATOM 618 O O . GLY A 1 86 ? 3.489 -9.601 -4.696 1.00 94.50 86 GLY A O 1
ATOM 619 N N . LEU A 1 87 ? 2.968 -10.383 -6.726 1.00 95.38 87 LEU A N 1
ATOM 620 C CA . LEU A 1 87 ? 1.518 -10.252 -6.528 1.00 95.38 87 LEU A CA 1
ATOM 621 C C . LEU A 1 87 ? 0.985 -11.189 -5.434 1.00 95.38 87 LEU A C 1
ATOM 623 O O . LEU A 1 87 ? 0.130 -10.788 -4.645 1.00 95.38 87 LEU A O 1
ATOM 627 N N . GLY A 1 88 ? 1.525 -12.406 -5.333 1.00 96.25 88 GLY A N 1
ATOM 628 C CA . GLY A 1 88 ? 1.201 -13.332 -4.248 1.00 96.25 88 GLY A CA 1
ATOM 629 C C . GLY A 1 88 ? 1.622 -12.806 -2.874 1.00 96.25 88 GLY A C 1
ATOM 630 O O . GLY A 1 88 ? 0.838 -12.865 -1.930 1.00 96.25 88 GLY A O 1
ATOM 631 N N . ALA A 1 89 ? 2.825 -12.236 -2.764 1.00 95.00 89 ALA A N 1
ATOM 632 C CA . ALA A 1 89 ? 3.309 -11.615 -1.533 1.00 95.00 89 ALA A CA 1
ATOM 633 C C . ALA A 1 89 ? 2.474 -10.384 -1.149 1.00 95.00 89 ALA A C 1
ATOM 635 O O . ALA A 1 89 ? 2.120 -10.233 0.020 1.00 95.00 89 ALA A O 1
ATOM 636 N N . PHE A 1 90 ? 2.107 -9.549 -2.128 1.00 94.56 90 PHE A N 1
ATOM 637 C CA . PHE A 1 90 ? 1.188 -8.426 -1.935 1.00 94.56 90 PHE A CA 1
ATOM 638 C C . PHE A 1 90 ? -0.159 -8.897 -1.368 1.00 94.56 90 PHE A C 1
ATOM 640 O O . PHE A 1 90 ? -0.596 -8.400 -0.330 1.00 94.56 90 PHE A O 1
ATOM 647 N N . LEU A 1 91 ? -0.795 -9.891 -1.996 1.00 94.31 91 LEU A N 1
ATOM 648 C CA . LEU A 1 91 ? -2.075 -10.441 -1.542 1.00 94.31 91 LEU A CA 1
ATOM 649 C C . LEU A 1 91 ? -1.968 -11.044 -0.132 1.00 94.31 91 LEU A C 1
ATOM 651 O O . LEU A 1 91 ? -2.775 -10.737 0.739 1.00 94.31 91 LEU A O 1
ATOM 655 N N . ALA A 1 92 ? -0.953 -11.869 0.122 1.00 93.31 92 ALA A N 1
ATOM 656 C CA . ALA A 1 92 ? -0.762 -12.504 1.424 1.00 93.31 92 ALA A CA 1
ATOM 657 C C . ALA A 1 92 ? -0.591 -11.470 2.549 1.00 93.31 92 ALA A C 1
ATOM 659 O O . ALA A 1 92 ? -1.238 -11.560 3.594 1.00 93.31 92 ALA A O 1
ATOM 660 N N . LEU A 1 93 ? 0.249 -10.456 2.326 1.00 91.94 93 LEU A N 1
ATOM 661 C CA . LEU A 1 93 ? 0.552 -9.443 3.331 1.00 91.94 93 LEU A CA 1
ATOM 662 C C . LEU A 1 93 ? -0.627 -8.499 3.589 1.00 91.94 93 LEU A C 1
ATOM 664 O O . LEU A 1 93 ? -0.899 -8.153 4.737 1.00 91.94 93 LEU A O 1
ATOM 668 N N . THR A 1 94 ? -1.358 -8.124 2.543 1.00 87.94 94 THR A N 1
ATOM 669 C CA . THR A 1 94 ? -2.566 -7.300 2.672 1.00 87.94 94 THR A CA 1
ATOM 670 C C . THR A 1 94 ? -3.717 -8.043 3.347 1.00 87.94 94 THR A C 1
ATOM 672 O O . THR A 1 94 ? -4.464 -7.442 4.116 1.00 87.94 94 THR A O 1
ATOM 675 N N . VAL A 1 95 ? -3.825 -9.363 3.170 1.00 90.31 95 VAL A N 1
ATOM 676 C CA . VAL A 1 95 ? -4.742 -10.179 3.977 1.00 90.31 95 VAL A CA 1
ATOM 677 C C . VAL A 1 95 ? -4.280 -10.216 5.434 1.00 90.31 95 VAL A C 1
ATOM 679 O O . VAL A 1 95 ? -5.093 -9.932 6.308 1.00 90.31 95 VAL A O 1
ATOM 682 N N . LEU A 1 96 ? -2.993 -10.476 5.718 1.00 89.94 96 LEU A N 1
ATOM 683 C CA . LEU A 1 96 ? -2.446 -10.453 7.091 1.00 89.94 96 LEU A CA 1
ATOM 684 C C . LEU A 1 96 ? -2.677 -9.122 7.811 1.00 89.94 96 LEU A C 1
ATOM 686 O O . LEU A 1 96 ? -2.828 -9.084 9.038 1.00 89.94 96 LEU A O 1
ATOM 690 N N . TYR A 1 97 ? -2.699 -8.032 7.048 1.00 88.75 97 TYR A N 1
ATOM 691 C CA . TYR A 1 97 ? -2.966 -6.700 7.558 1.00 88.75 97 TYR A CA 1
ATOM 692 C C . TYR A 1 97 ? -4.323 -6.584 8.245 1.00 88.75 97 TYR A C 1
ATOM 694 O O . TYR A 1 97 ? -4.388 -6.026 9.342 1.00 88.75 97 TYR A O 1
ATOM 702 N N . SER A 1 98 ? -5.366 -7.178 7.668 1.00 85.31 98 SER A N 1
ATOM 703 C CA . SER A 1 98 ? -6.735 -7.127 8.194 1.00 85.31 98 SER A CA 1
ATOM 704 C C . SER A 1 98 ? -7.139 -8.390 8.964 1.00 85.31 98 SER A C 1
ATOM 706 O O . SER A 1 98 ? -7.916 -8.305 9.914 1.00 85.31 98 SER A O 1
ATOM 708 N N . TYR A 1 99 ? -6.562 -9.541 8.617 1.00 84.81 99 TYR A N 1
ATOM 709 C CA . TYR A 1 99 ? -6.857 -10.857 9.178 1.00 84.81 99 TYR A CA 1
ATOM 710 C C . TYR A 1 99 ? -5.585 -11.706 9.323 1.00 84.81 99 TYR A C 1
ATOM 712 O O . TYR A 1 99 ? -5.010 -12.178 8.341 1.00 84.81 99 TYR A O 1
ATOM 720 N N . ASN A 1 100 ? -5.150 -11.972 10.558 1.00 85.44 100 ASN A N 1
ATOM 721 C CA . ASN A 1 100 ? -3.951 -12.774 10.796 1.00 85.44 100 ASN A CA 1
ATOM 722 C C . ASN A 1 100 ? -4.233 -14.285 10.708 1.00 85.44 100 ASN A C 1
ATOM 724 O O . ASN A 1 100 ? -4.412 -14.961 11.724 1.00 85.44 100 ASN A O 1
ATOM 728 N N . TYR A 1 101 ? -4.210 -14.831 9.492 1.00 82.44 101 TYR A N 1
ATOM 729 C CA . TYR A 1 101 ? -4.400 -16.266 9.250 1.00 82.44 101 TYR A CA 1
ATOM 730 C C . TYR A 1 101 ? -3.300 -17.162 9.854 1.00 82.44 101 TYR A C 1
ATOM 732 O O . TYR A 1 101 ? -3.493 -18.371 9.944 1.00 82.44 101 TYR A O 1
ATOM 740 N N . LEU A 1 102 ? -2.168 -16.604 10.311 1.00 85.25 102 LEU A N 1
ATOM 741 C CA . LEU A 1 102 ? -1.133 -17.350 11.048 1.00 85.25 102 LEU A CA 1
ATOM 742 C C . LEU A 1 102 ? -1.513 -17.577 12.521 1.00 85.25 102 LEU A C 1
ATOM 744 O O . LEU A 1 102 ? -0.828 -18.295 13.245 1.00 85.25 102 LEU A O 1
ATOM 748 N N . SER A 1 103 ? -2.581 -16.943 13.003 1.00 83.06 103 SER A N 1
ATOM 749 C CA . SER A 1 103 ? -3.110 -17.103 14.360 1.00 83.06 103 SER A CA 1
ATOM 750 C C . SER A 1 103 ? -4.638 -17.231 14.324 1.00 83.06 103 SER A C 1
ATOM 752 O O . SER A 1 103 ? -5.323 -16.355 14.847 1.00 83.06 103 SER A O 1
ATOM 754 N N . PRO A 1 104 ? -5.198 -18.313 13.746 1.00 74.88 104 PRO A N 1
ATOM 755 C CA . PRO A 1 104 ? -6.633 -18.436 13.463 1.00 74.88 104 PRO A CA 1
ATOM 756 C C . PRO A 1 104 ? -7.530 -18.239 14.697 1.00 74.88 104 PRO A C 1
ATOM 758 O O . PRO A 1 104 ? -8.565 -17.590 14.600 1.00 74.88 104 PRO A O 1
ATOM 761 N N . GLY A 1 105 ? -7.101 -18.694 15.881 1.00 75.75 105 GLY A N 1
ATOM 762 C CA . GLY A 1 105 ? -7.850 -18.517 17.137 1.00 75.75 105 GLY A CA 1
ATOM 763 C C . GLY A 1 105 ? -7.921 -17.077 17.670 1.00 75.75 105 GLY A C 1
ATOM 764 O O . GLY A 1 105 ? -8.652 -16.815 18.617 1.00 75.75 105 GLY A O 1
ATOM 765 N N . ALA A 1 106 ? -7.163 -16.143 17.090 1.00 76.69 106 ALA A N 1
ATOM 766 C CA . ALA A 1 106 ? -7.168 -14.723 17.447 1.00 76.69 106 ALA A CA 1
ATOM 767 C C . ALA A 1 106 ? -6.922 -13.830 16.214 1.00 76.69 106 ALA A C 1
ATOM 769 O O . ALA A 1 106 ? -6.316 -12.764 16.330 1.00 76.69 106 ALA A O 1
ATOM 770 N N . ALA A 1 107 ? -7.343 -14.278 15.026 1.00 75.31 107 ALA A N 1
ATOM 771 C CA . ALA A 1 107 ? -6.907 -13.713 13.749 1.00 75.31 107 ALA A CA 1
ATOM 772 C C . ALA A 1 107 ? -7.294 -12.239 13.571 1.00 75.31 107 ALA A C 1
ATOM 774 O O . ALA A 1 107 ? -6.467 -11.433 13.146 1.00 75.31 107 ALA A O 1
ATOM 775 N N . ALA A 1 108 ? -8.519 -11.875 13.958 1.00 72.25 108 ALA A N 1
ATOM 776 C CA . ALA A 1 108 ? -8.988 -10.492 13.930 1.00 72.25 108 ALA A CA 1
ATOM 777 C C . ALA A 1 108 ? -8.280 -9.621 14.986 1.00 72.25 108 ALA A C 1
ATOM 779 O O . ALA A 1 108 ? -7.890 -8.493 14.706 1.00 72.25 108 ALA A O 1
ATOM 780 N N . ALA A 1 109 ? -8.026 -10.157 16.185 1.00 74.94 109 ALA A N 1
ATOM 781 C CA . ALA A 1 109 ? -7.369 -9.418 17.267 1.00 74.94 109 ALA A CA 1
ATOM 782 C C . ALA A 1 109 ? -5.856 -9.217 17.043 1.00 74.94 109 ALA A C 1
ATOM 784 O O . ALA A 1 109 ? -5.284 -8.235 17.509 1.00 74.94 109 ALA A O 1
ATOM 785 N N . ARG A 1 110 ? -5.191 -10.143 16.338 1.00 82.81 110 ARG A N 1
ATOM 786 C CA . ARG A 1 110 ? -3.734 -10.144 16.088 1.00 82.81 110 ARG A CA 1
ATOM 787 C C . ARG A 1 110 ? -3.347 -9.719 14.670 1.00 82.81 110 ARG A C 1
ATOM 789 O O . ARG A 1 110 ? -2.228 -9.995 14.235 1.00 82.81 110 ARG A O 1
ATOM 796 N N . ARG A 1 111 ? -4.261 -9.086 13.941 1.00 86.88 111 ARG A N 1
ATOM 797 C CA . ARG A 1 111 ? -4.022 -8.497 12.616 1.00 86.88 111 ARG A CA 1
ATOM 798 C C . ARG A 1 111 ? -2.871 -7.492 12.636 1.00 86.88 111 ARG A C 1
ATOM 800 O O . ARG A 1 111 ? -2.679 -6.795 13.634 1.00 86.88 111 ARG A O 1
ATOM 807 N N . LEU A 1 112 ? -2.113 -7.390 11.543 1.00 88.31 112 LEU A N 1
ATOM 808 C CA . LEU A 1 112 ? -0.925 -6.525 11.529 1.00 88.31 112 LEU A CA 1
ATOM 809 C C . LEU A 1 112 ? -1.286 -5.045 11.714 1.00 88.31 112 LEU A C 1
ATOM 811 O O . LEU A 1 112 ? -0.528 -4.328 12.362 1.00 88.31 112 LEU A O 1
ATOM 815 N N . LYS A 1 113 ? -2.470 -4.603 11.265 1.00 87.69 113 LYS A N 1
ATOM 816 C CA . LYS A 1 113 ? -2.951 -3.229 11.490 1.00 87.69 113 LYS A CA 1
ATOM 817 C C . LYS A 1 113 ? -3.240 -2.871 12.954 1.00 87.69 113 LYS A C 1
ATOM 819 O O . LYS A 1 113 ? -3.566 -1.740 13.264 1.00 87.69 113 LYS A O 1
ATOM 824 N N . ALA A 1 114 ? -3.162 -3.820 13.887 1.00 86.75 114 ALA A N 1
ATOM 825 C CA . ALA A 1 114 ? -3.248 -3.503 15.314 1.00 86.75 114 ALA A CA 1
ATOM 826 C C . ALA A 1 114 ? -1.892 -3.064 15.903 1.00 86.75 114 ALA A C 1
ATOM 828 O O . ALA A 1 114 ? -1.825 -2.674 17.071 1.00 86.75 114 ALA A O 1
ATOM 829 N N . TYR A 1 115 ? -0.807 -3.145 15.124 1.00 89.19 115 TYR A N 1
ATOM 830 C CA . TYR A 1 115 ? 0.561 -2.908 15.573 1.00 89.19 115 TYR A CA 1
ATOM 831 C C . TYR A 1 115 ? 1.280 -1.935 14.644 1.00 89.19 115 TYR A C 1
ATOM 833 O O . TYR A 1 115 ? 1.243 -2.076 13.424 1.00 89.19 115 TYR A O 1
ATOM 841 N N . TRP A 1 116 ? 2.035 -0.997 15.215 1.00 87.31 116 TRP A N 1
ATOM 842 C CA . TRP A 1 116 ? 2.784 -0.012 14.429 1.00 87.31 116 TRP A CA 1
ATOM 843 C C . TRP A 1 116 ? 3.746 -0.639 13.408 1.00 87.31 116 TRP A C 1
ATOM 845 O O . TRP A 1 116 ? 3.829 -0.191 12.267 1.00 87.31 116 TRP A O 1
ATOM 855 N N . TRP A 1 117 ? 4.454 -1.701 13.798 1.00 89.00 117 TRP A N 1
ATOM 856 C CA . TRP A 1 117 ? 5.398 -2.386 12.916 1.00 89.00 117 TRP A CA 1
ATOM 857 C C . TRP A 1 117 ? 4.667 -3.158 11.819 1.00 89.00 117 TRP A C 1
ATOM 859 O O . TRP A 1 117 ? 5.210 -3.337 10.735 1.00 89.00 117 TRP A O 1
ATOM 869 N N . GLY A 1 118 ? 3.429 -3.582 12.080 1.00 88.81 118 GLY A N 1
ATOM 870 C CA . GLY A 1 118 ? 2.594 -4.276 11.115 1.00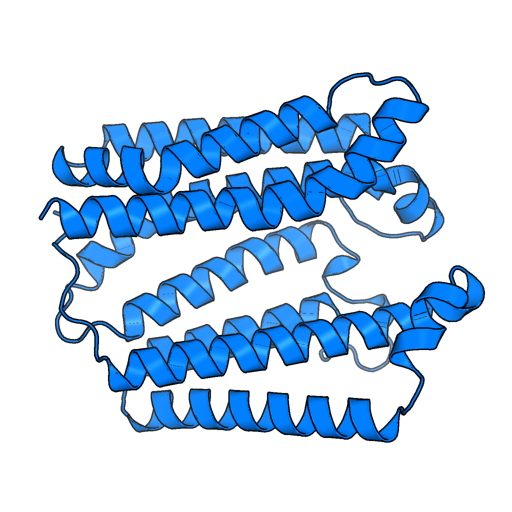 88.81 118 GLY A CA 1
ATOM 871 C C . GLY A 1 118 ? 2.128 -3.355 9.989 1.00 88.81 118 GLY A C 1
ATOM 872 O O . GLY A 1 118 ? 2.180 -3.758 8.827 1.00 88.81 118 GLY A O 1
ATOM 873 N N . HIS A 1 119 ? 1.775 -2.101 10.297 1.00 84.56 119 HIS A N 1
ATOM 874 C CA . HIS A 1 119 ? 1.522 -1.076 9.276 1.00 84.56 119 HIS A CA 1
ATOM 875 C C . HIS A 1 119 ? 2.762 -0.774 8.440 1.00 84.56 119 HIS A C 1
ATOM 877 O O . HIS A 1 119 ? 2.689 -0.792 7.213 1.00 84.56 119 HIS A O 1
ATOM 883 N N . LEU A 1 120 ? 3.902 -0.536 9.097 1.00 88.50 120 LEU A N 1
ATOM 884 C CA . LEU A 1 120 ? 5.168 -0.267 8.417 1.00 88.50 120 LEU A CA 1
ATOM 885 C C . LEU A 1 120 ? 5.550 -1.419 7.477 1.00 88.50 120 LEU A C 1
ATOM 887 O O . LEU A 1 120 ? 5.854 -1.186 6.309 1.00 88.50 120 LEU A O 1
ATOM 891 N N . LEU A 1 121 ? 5.500 -2.658 7.979 1.00 90.25 121 LEU A N 1
ATOM 892 C CA . LEU A 1 121 ? 5.808 -3.863 7.211 1.00 90.25 121 LEU A CA 1
ATOM 893 C C . LEU A 1 121 ? 4.864 -4.001 6.019 1.00 90.25 121 LEU A C 1
ATOM 895 O O . LEU A 1 121 ? 5.328 -4.203 4.902 1.00 90.25 121 LEU A O 1
ATOM 899 N N . THR A 1 122 ? 3.558 -3.857 6.253 1.00 89.25 122 THR A N 1
ATOM 900 C CA . THR A 1 122 ? 2.548 -3.975 5.197 1.00 89.25 122 THR A CA 1
ATOM 901 C C . THR A 1 122 ? 2.768 -2.924 4.123 1.00 89.25 122 THR A C 1
ATOM 903 O O . THR A 1 122 ? 2.811 -3.284 2.955 1.00 89.25 122 THR A O 1
ATOM 906 N N . CYS A 1 123 ? 2.975 -1.659 4.491 1.00 87.19 123 CYS A N 1
ATOM 907 C CA . CYS A 1 123 ? 3.204 -0.579 3.535 1.00 87.19 123 CYS A CA 1
ATOM 908 C C . CYS A 1 123 ? 4.474 -0.825 2.704 1.00 87.19 123 CYS A C 1
ATOM 910 O O . CYS A 1 123 ? 4.414 -0.907 1.478 1.00 87.19 123 CYS A O 1
ATOM 912 N N . LEU A 1 124 ? 5.618 -1.039 3.363 1.00 89.62 124 LEU A N 1
ATOM 913 C CA . LEU A 1 124 ? 6.898 -1.183 2.670 1.00 89.62 124 LEU A CA 1
ATOM 914 C C . LEU A 1 124 ? 6.976 -2.468 1.847 1.00 89.62 124 LEU A C 1
ATOM 916 O O . LEU A 1 124 ? 7.294 -2.421 0.662 1.00 89.62 124 LEU A O 1
ATOM 920 N N . VAL A 1 125 ? 6.685 -3.623 2.444 1.00 91.00 125 VAL A N 1
ATOM 921 C CA . VAL A 1 125 ? 6.866 -4.905 1.755 1.00 91.00 125 VAL A CA 1
ATOM 922 C C . VAL A 1 125 ? 5.821 -5.086 0.658 1.00 91.00 125 VAL A C 1
ATOM 924 O O . VAL A 1 125 ? 6.177 -5.587 -0.403 1.00 91.00 125 VAL A O 1
ATOM 927 N N . SER A 1 126 ? 4.581 -4.609 0.833 1.00 90.06 126 SER A N 1
ATOM 928 C CA . SER A 1 126 ? 3.583 -4.648 -0.248 1.00 90.06 126 SER A CA 1
ATOM 929 C C . SER A 1 126 ? 4.016 -3.788 -1.430 1.00 90.06 126 SER A C 1
ATOM 931 O O . SER A 1 126 ? 3.920 -4.230 -2.571 1.00 90.06 126 SER A O 1
ATOM 933 N N . TYR A 1 127 ? 4.548 -2.586 -1.189 1.00 88.56 127 TYR A N 1
ATOM 934 C CA . TYR A 1 127 ? 5.038 -1.731 -2.272 1.00 88.56 127 TYR A CA 1
ATOM 935 C C . TYR A 1 127 ? 6.251 -2.332 -2.970 1.00 88.56 127 TYR A C 1
ATOM 937 O O . TYR A 1 127 ? 6.295 -2.343 -4.197 1.00 88.56 127 TYR A O 1
ATOM 945 N N . PHE A 1 128 ? 7.203 -2.899 -2.226 1.00 89.38 128 PHE A N 1
ATOM 946 C CA . PHE A 1 128 ? 8.343 -3.593 -2.828 1.00 89.38 128 PHE A CA 1
ATOM 947 C C . PHE A 1 128 ? 7.927 -4.858 -3.585 1.00 89.38 128 PHE A C 1
ATOM 949 O O . PHE A 1 128 ? 8.522 -5.168 -4.615 1.00 89.38 128 PHE A O 1
ATOM 956 N N . ALA A 1 129 ? 6.891 -5.558 -3.125 1.00 91.31 129 ALA A N 1
ATOM 957 C CA . ALA A 1 129 ? 6.324 -6.700 -3.826 1.00 91.31 129 ALA A CA 1
ATOM 958 C C . ALA A 1 129 ? 5.671 -6.281 -5.153 1.00 91.31 129 ALA A C 1
ATOM 960 O O . ALA A 1 129 ? 5.891 -6.939 -6.168 1.00 91.31 129 ALA A O 1
ATOM 961 N N . LEU A 1 130 ? 4.949 -5.153 -5.182 1.00 89.25 130 LEU A N 1
ATOM 962 C CA . LEU A 1 130 ? 4.393 -4.581 -6.416 1.00 89.25 130 LEU A CA 1
ATOM 963 C C . LEU A 1 130 ? 5.477 -4.059 -7.360 1.00 89.25 130 LEU A C 1
ATOM 965 O O . LEU A 1 130 ? 5.405 -4.287 -8.565 1.00 89.25 130 LEU A O 1
ATOM 969 N N . TRP A 1 1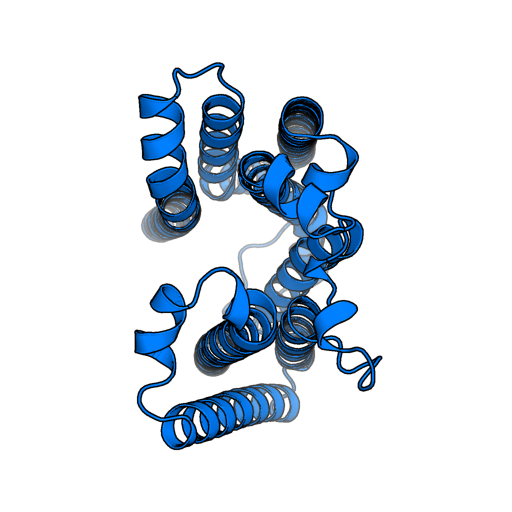31 ? 6.500 -3.394 -6.824 1.00 86.38 131 TRP A N 1
ATOM 970 C CA . TRP A 1 131 ? 7.645 -2.949 -7.609 1.00 86.38 131 TRP A CA 1
ATOM 971 C C . TRP A 1 131 ? 8.362 -4.136 -8.246 1.00 86.38 131 TRP A C 1
ATOM 973 O O . TRP A 1 131 ? 8.524 -4.163 -9.464 1.00 86.38 131 TRP A O 1
ATOM 983 N N . GLY A 1 132 ? 8.689 -5.159 -7.451 1.00 85.75 132 GLY A N 1
ATOM 984 C CA . GLY A 1 132 ? 9.245 -6.421 -7.933 1.00 85.75 132 GLY A CA 1
ATOM 985 C C . GLY A 1 132 ? 8.343 -7.085 -8.969 1.00 85.75 132 GLY A C 1
ATOM 986 O O . GLY A 1 132 ? 8.837 -7.560 -9.991 1.00 85.75 132 GLY A O 1
ATOM 987 N N . ALA A 1 133 ? 7.022 -7.047 -8.771 1.00 88.81 133 ALA A N 1
ATOM 988 C CA . ALA A 1 133 ? 6.097 -7.592 -9.746 1.00 88.81 133 ALA A CA 1
ATOM 989 C C . ALA A 1 133 ? 6.191 -6.868 -11.096 1.00 88.81 133 ALA A C 1
ATOM 991 O O . ALA A 1 133 ? 6.281 -7.529 -12.127 1.00 88.81 133 ALA A O 1
ATOM 992 N N . GLY A 1 134 ? 6.269 -5.533 -11.079 1.00 85.38 134 GLY A N 1
ATOM 993 C CA . GLY A 1 134 ? 6.553 -4.715 -12.258 1.00 85.38 134 GLY A CA 1
ATOM 994 C C . GLY A 1 134 ? 7.882 -5.079 -12.925 1.00 85.38 134 GLY A C 1
ATOM 995 O O . GLY A 1 134 ? 7.927 -5.253 -14.142 1.00 85.38 134 GLY A O 1
ATOM 996 N N . LEU A 1 135 ? 8.944 -5.303 -12.137 1.00 81.50 135 LEU A N 1
ATOM 997 C CA . LEU A 1 135 ? 10.241 -5.755 -12.663 1.00 81.50 135 LEU A CA 1
ATOM 998 C C . LEU A 1 135 ? 10.118 -7.081 -13.426 1.00 81.50 135 LEU A C 1
ATOM 1000 O O . LEU A 1 135 ? 10.721 -7.248 -14.485 1.00 81.50 135 LEU A O 1
ATOM 1004 N N . GLY A 1 136 ? 9.304 -8.007 -12.915 1.00 84.50 136 GLY A N 1
ATOM 1005 C CA . GLY A 1 136 ? 9.063 -9.318 -13.518 1.00 84.50 136 GLY A CA 1
ATOM 1006 C C . G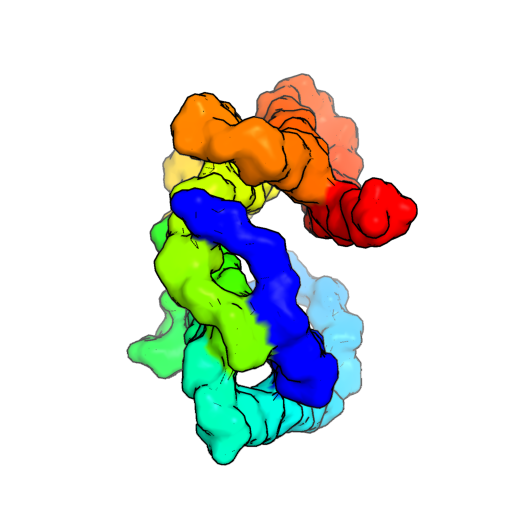LY A 1 136 ? 8.329 -9.294 -14.864 1.00 84.50 136 GLY A C 1
ATOM 1007 O O . GLY A 1 136 ? 8.246 -10.339 -15.514 1.00 84.50 136 GLY A O 1
ATOM 1008 N N . LEU A 1 137 ? 7.801 -8.140 -15.287 1.00 85.81 137 LEU A N 1
ATOM 1009 C CA . LEU A 1 137 ? 7.067 -7.968 -16.547 1.00 85.81 137 LEU A CA 1
ATOM 1010 C C . LEU A 1 137 ? 7.938 -7.470 -17.709 1.00 85.81 137 LEU A C 1
ATOM 1012 O O . LEU A 1 137 ? 7.519 -7.559 -18.865 1.00 85.81 137 LEU A O 1
ATOM 1016 N N . HIS A 1 138 ? 9.147 -6.975 -17.434 1.00 78.81 138 HIS A N 1
ATOM 1017 C CA . HIS A 1 138 ? 10.067 -6.545 -18.486 1.00 78.81 138 HIS A CA 1
ATOM 1018 C C . HIS A 1 138 ? 10.583 -7.745 -19.296 1.00 78.81 138 HIS A C 1
ATOM 1020 O O . HIS A 1 138 ? 10.873 -8.813 -18.752 1.00 78.81 138 HIS A O 1
ATOM 1026 N N . THR A 1 139 ? 10.705 -7.584 -20.617 1.00 66.25 139 THR A N 1
ATOM 1027 C CA . THR A 1 139 ? 11.118 -8.672 -21.523 1.00 66.25 139 THR A CA 1
ATOM 1028 C C . THR A 1 139 ? 12.622 -8.743 -21.770 1.00 66.25 139 THR A C 1
ATOM 1030 O O . THR A 1 139 ? 13.100 -9.769 -22.241 1.00 66.25 139 THR A O 1
ATOM 1033 N N . SER A 1 140 ? 13.377 -7.683 -21.467 1.00 58.59 140 SER A N 1
ATOM 1034 C CA . SER A 1 140 ? 14.812 -7.610 -21.794 1.00 58.59 140 SER A CA 1
ATOM 1035 C C . SER A 1 140 ? 15.616 -6.644 -20.910 1.00 58.59 140 SER A C 1
ATOM 1037 O O . SER A 1 140 ? 16.639 -6.114 -21.338 1.00 58.59 140 SER A O 1
ATOM 1039 N N . GLY A 1 141 ? 15.150 -6.363 -19.691 1.00 55.78 141 GLY A N 1
ATOM 1040 C CA . GLY A 1 141 ? 15.795 -5.395 -18.798 1.00 55.78 141 GLY A CA 1
ATOM 1041 C C . GLY A 1 141 ? 16.979 -5.976 -18.023 1.00 55.78 141 GLY A C 1
ATOM 1042 O O . GLY A 1 141 ? 16.905 -7.092 -17.511 1.00 55.78 141 GLY A O 1
ATOM 1043 N N . ASP A 1 142 ? 18.049 -5.191 -17.870 1.00 63.12 142 ASP A N 1
ATOM 1044 C CA . ASP A 1 142 ? 19.085 -5.467 -16.873 1.00 63.12 142 ASP A CA 1
ATOM 1045 C C . ASP A 1 142 ? 18.467 -5.314 -15.475 1.00 63.12 142 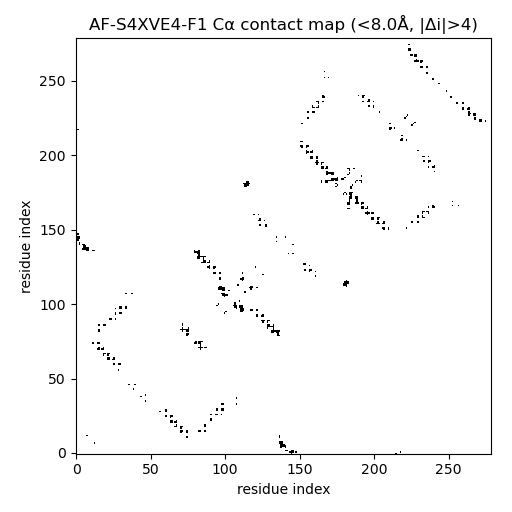ASP A C 1
ATOM 1047 O O . ASP A 1 142 ? 18.204 -4.203 -15.004 1.00 63.12 142 ASP A O 1
ATOM 1051 N N . ALA A 1 143 ? 18.226 -6.437 -14.797 1.00 62.66 143 ALA A N 1
ATOM 1052 C CA . ALA A 1 143 ? 17.688 -6.462 -13.440 1.00 62.66 143 ALA A CA 1
ATOM 1053 C C . ALA A 1 143 ? 18.498 -5.578 -12.471 1.00 62.66 143 ALA A C 1
ATOM 1055 O O . ALA A 1 143 ? 17.937 -5.066 -11.505 1.00 62.66 143 ALA A O 1
ATOM 1056 N N . ARG A 1 144 ? 19.791 -5.335 -12.740 1.00 65.25 144 ARG A N 1
ATOM 1057 C CA . ARG A 1 144 ? 20.640 -4.433 -11.944 1.00 65.25 144 ARG A CA 1
ATOM 1058 C C . ARG A 1 144 ? 20.278 -2.965 -12.148 1.00 65.25 144 ARG A C 1
ATOM 1060 O O . ARG A 1 144 ? 20.248 -2.205 -11.183 1.00 65.25 144 ARG A O 1
ATOM 1067 N N . ALA A 1 145 ? 19.978 -2.573 -13.384 1.00 62.94 145 ALA A N 1
ATOM 1068 C CA . ALA A 1 145 ? 19.542 -1.222 -13.721 1.00 62.94 145 ALA A CA 1
ATOM 1069 C C . ALA A 1 145 ? 18.182 -0.889 -13.095 1.00 62.94 145 ALA A C 1
ATOM 1071 O O . ALA A 1 145 ? 17.942 0.249 -12.706 1.00 62.94 145 ALA A O 1
ATOM 1072 N N . LEU A 1 146 ? 17.314 -1.888 -12.950 1.00 63.47 146 LEU A N 1
ATOM 1073 C CA . LEU A 1 146 ? 16.038 -1.730 -12.266 1.00 63.47 146 LEU A CA 1
ATOM 1074 C C . LEU A 1 146 ? 16.198 -1.776 -10.740 1.00 63.47 146 LEU A C 1
ATOM 1076 O O . LEU A 1 146 ? 15.684 -0.894 -10.062 1.00 63.47 146 LEU A O 1
ATOM 1080 N N . ALA A 1 147 ? 16.986 -2.708 -10.195 1.00 68.81 147 ALA A N 1
ATOM 1081 C CA . ALA A 1 147 ? 17.237 -2.825 -8.754 1.00 68.81 147 ALA A CA 1
ATOM 1082 C C . ALA A 1 147 ? 17.844 -1.556 -8.133 1.00 68.81 147 ALA A C 1
ATOM 1084 O O . ALA A 1 147 ? 17.577 -1.239 -6.974 1.00 68.81 147 ALA A O 1
ATOM 1085 N N . ALA A 1 148 ? 18.621 -0.793 -8.899 1.00 75.00 148 ALA A N 1
ATOM 1086 C CA . ALA A 1 148 ? 19.209 0.450 -8.418 1.00 75.00 148 ALA A CA 1
ATOM 1087 C C . ALA A 1 148 ? 18.201 1.616 -8.268 1.00 75.00 148 ALA A C 1
ATOM 1089 O O . ALA A 1 148 ? 18.547 2.632 -7.668 1.00 75.00 148 ALA A O 1
ATOM 1090 N N . TRP A 1 149 ? 16.935 1.445 -8.677 1.00 77.75 149 TRP A N 1
ATOM 1091 C CA . TRP A 1 149 ? 15.826 2.316 -8.251 1.00 77.75 149 TRP A CA 1
ATOM 1092 C C . TRP A 1 149 ? 15.310 2.007 -6.840 1.00 77.75 149 TRP A C 1
ATOM 1094 O O . TRP A 1 149 ? 14.584 2.818 -6.268 1.00 77.75 149 TRP A O 1
ATOM 1104 N N . GLY A 1 150 ? 15.701 0.871 -6.253 1.00 82.50 150 GLY A N 1
ATOM 1105 C CA . GLY A 1 150 ? 15.245 0.415 -4.938 1.00 82.50 150 GLY A CA 1
ATOM 1106 C C . GLY A 1 150 ? 15.387 1.459 -3.824 1.00 82.50 150 GLY A C 1
ATOM 1107 O O . GLY A 1 150 ? 14.411 1.689 -3.113 1.00 82.50 150 GLY A O 1
ATOM 1108 N N . PRO A 1 151 ? 16.533 2.156 -3.679 1.00 86.12 151 PRO A N 1
ATOM 1109 C CA . PRO A 1 151 ? 16.674 3.219 -2.684 1.00 86.12 151 PRO A CA 1
ATOM 1110 C C . PRO A 1 151 ? 15.685 4.376 -2.882 1.00 86.12 151 PRO A C 1
ATOM 1112 O O . PRO A 1 151 ? 15.052 4.812 -1.925 1.00 86.12 151 PRO A O 1
ATOM 1115 N N . ALA A 1 152 ? 15.497 4.851 -4.117 1.00 86.25 152 ALA A N 1
ATOM 1116 C CA . ALA A 1 152 ? 14.521 5.903 -4.401 1.00 86.25 152 ALA A CA 1
ATOM 1117 C C . ALA A 1 152 ? 13.092 5.431 -4.093 1.00 86.25 152 ALA A C 1
ATOM 1119 O O . ALA A 1 152 ? 12.325 6.147 -3.449 1.00 86.25 152 ALA A O 1
ATOM 1120 N N . PHE A 1 153 ? 12.764 4.197 -4.480 1.00 86.56 153 PHE A N 1
ATOM 1121 C CA . PHE A 1 153 ? 11.471 3.581 -4.206 1.00 86.56 153 PHE A CA 1
ATOM 1122 C C . PHE A 1 153 ? 11.208 3.410 -2.701 1.00 86.56 153 PHE A C 1
ATOM 1124 O O . PHE A 1 153 ? 10.095 3.667 -2.237 1.00 86.56 153 PHE A O 1
ATOM 1131 N N . LEU A 1 154 ? 12.235 3.066 -1.914 1.00 90.25 154 LEU A N 1
ATOM 1132 C CA . LEU A 1 154 ? 12.158 3.024 -0.453 1.00 90.25 154 LEU A CA 1
ATOM 1133 C C . LEU A 1 154 ? 11.760 4.385 0.113 1.00 90.25 154 LEU A C 1
ATOM 1135 O O . LEU A 1 154 ? 10.808 4.467 0.884 1.00 90.25 154 LEU A O 1
ATOM 1139 N N . PHE A 1 155 ? 12.446 5.459 -0.280 1.00 92.31 155 PHE A N 1
ATOM 1140 C CA . PHE A 1 155 ? 12.146 6.794 0.238 1.00 92.31 155 PHE A CA 1
ATOM 1141 C C . PHE A 1 155 ? 10.761 7.287 -0.183 1.00 92.31 155 PHE A C 1
ATOM 1143 O O . PHE A 1 155 ? 10.032 7.850 0.632 1.00 92.31 155 PHE A O 1
ATOM 1150 N N . VAL A 1 156 ? 10.334 6.999 -1.412 1.00 89.38 156 VAL A N 1
ATOM 1151 C CA . VAL A 1 156 ? 8.963 7.290 -1.851 1.00 89.38 156 VAL A CA 1
ATOM 1152 C C . VAL A 1 156 ? 7.948 6.511 -1.012 1.00 89.38 156 VAL A C 1
ATOM 1154 O O . VAL A 1 156 ? 6.971 7.100 -0.551 1.00 89.38 156 VAL A O 1
ATOM 1157 N N . SER A 1 157 ? 8.200 5.235 -0.725 1.00 90.75 157 SER A N 1
ATOM 1158 C CA . SER A 1 157 ? 7.336 4.413 0.134 1.00 90.75 157 SER A CA 1
ATOM 1159 C C . SER A 1 157 ? 7.274 4.946 1.572 1.00 90.75 157 SER A C 1
ATOM 1161 O O . SER A 1 157 ? 6.199 5.042 2.158 1.00 90.75 157 SER A O 1
ATOM 1163 N N . LEU A 1 158 ? 8.408 5.382 2.130 1.00 93.00 158 LEU A N 1
ATOM 1164 C CA . LEU A 1 158 ? 8.467 5.999 3.460 1.00 93.00 158 LEU A CA 1
ATOM 1165 C C . LEU A 1 158 ? 7.698 7.326 3.515 1.00 93.00 158 LEU A C 1
ATOM 1167 O O . LEU A 1 158 ? 7.040 7.601 4.515 1.00 93.00 158 LEU A O 1
ATOM 1171 N N . SER A 1 159 ? 7.721 8.123 2.441 1.00 92.69 159 SER A N 1
ATOM 1172 C CA . SER A 1 159 ? 6.921 9.355 2.368 1.00 92.69 159 SER A CA 1
ATOM 1173 C C . SER A 1 159 ? 5.412 9.084 2.378 1.00 92.69 159 SER A C 1
ATOM 1175 O O . SER A 1 159 ? 4.651 9.893 2.899 1.00 92.69 159 SER A O 1
ATOM 1177 N N . GLU A 1 160 ? 4.966 7.951 1.827 1.00 89.31 160 GLU A N 1
ATOM 1178 C CA . GLU A 1 160 ? 3.563 7.527 1.887 1.00 89.31 160 GLU A CA 1
ATOM 1179 C C . GLU A 1 160 ? 3.213 6.998 3.276 1.00 89.31 160 GLU A C 1
ATOM 1181 O O . GLU A 1 160 ? 2.189 7.370 3.841 1.00 89.31 160 GLU A O 1
ATOM 1186 N N . TYR A 1 161 ? 4.108 6.220 3.889 1.00 90.62 161 TYR A N 1
ATOM 1187 C CA . TYR A 1 161 ? 3.925 5.795 5.273 1.00 90.62 161 TYR A CA 1
ATOM 1188 C C . TYR A 1 161 ? 3.860 6.978 6.254 1.00 90.62 161 TYR A C 1
ATOM 1190 O O . TYR A 1 161 ? 3.100 6.938 7.218 1.00 90.62 161 TYR A O 1
ATOM 1198 N N . ALA A 1 162 ? 4.581 8.071 5.986 1.00 92.38 162 ALA A N 1
ATOM 1199 C CA . ALA A 1 162 ? 4.459 9.301 6.764 1.00 92.38 162 ALA A CA 1
ATOM 1200 C C . ALA A 1 162 ? 3.040 9.893 6.717 1.00 92.38 162 ALA A C 1
ATOM 1202 O O . ALA A 1 162 ? 2.544 10.354 7.744 1.00 92.38 162 ALA A O 1
ATOM 1203 N N . VAL A 1 163 ? 2.358 9.833 5.568 1.00 88.88 163 VAL A N 1
ATOM 1204 C CA . VAL A 1 163 ? 0.945 10.228 5.472 1.00 88.88 163 VAL A CA 1
ATOM 1205 C C . VAL A 1 163 ? 0.079 9.312 6.327 1.00 88.88 163 VAL A C 1
ATOM 1207 O O . VAL A 1 163 ? -0.662 9.823 7.159 1.00 88.88 163 VAL A O 1
ATOM 1210 N N . PHE A 1 164 ? 0.240 7.989 6.218 1.00 86.56 164 PHE A N 1
ATOM 1211 C CA . PHE A 1 164 ? -0.507 7.034 7.047 1.00 86.56 164 PHE A CA 1
ATOM 1212 C C . PHE A 1 164 ? -0.332 7.287 8.550 1.00 86.56 164 PHE A C 1
ATOM 1214 O O . PHE A 1 164 ? -1.294 7.195 9.309 1.00 86.56 164 PHE A O 1
ATOM 1221 N N . LEU A 1 165 ? 0.876 7.635 9.005 1.00 89.12 165 LEU A N 1
ATOM 1222 C CA . LEU A 1 165 ? 1.121 8.006 10.404 1.00 89.12 165 LEU A CA 1
ATOM 1223 C C . LEU A 1 165 ? 0.429 9.310 10.806 1.00 89.12 165 LEU A C 1
ATOM 1225 O O . LEU A 1 165 ? -0.001 9.452 11.955 1.00 89.12 165 LEU A O 1
ATOM 1229 N N . SER A 1 166 ? 0.344 10.261 9.877 1.00 87.75 166 SER A N 1
ATOM 1230 C CA . SER A 1 166 ? -0.327 11.540 10.091 1.00 87.75 166 SER A CA 1
ATOM 1231 C C . SER A 1 166 ? -1.846 11.372 10.140 1.00 87.75 166 SER A C 1
ATOM 1233 O O . SER A 1 166 ? -2.495 11.934 11.019 1.00 87.75 166 SER A O 1
ATOM 1235 N N . GLU A 1 167 ? -2.400 10.525 9.273 1.00 83.06 167 GLU A N 1
ATOM 1236 C CA . GLU A 1 167 ? -3.799 10.098 9.314 1.00 83.06 167 GLU A CA 1
ATOM 1237 C C . GLU A 1 167 ? -4.090 9.336 10.606 1.00 83.06 167 GLU A C 1
ATOM 1239 O O . GLU A 1 167 ? -4.968 9.736 11.349 1.00 83.06 167 GLU A O 1
ATOM 1244 N N . SER A 1 168 ? -3.283 8.343 10.984 1.00 83.94 168 SER A N 1
ATOM 1245 C CA . SER A 1 168 ? -3.496 7.597 12.239 1.00 83.94 168 SER A CA 1
ATOM 1246 C C . SER A 1 168 ? -3.443 8.509 13.477 1.00 83.94 168 SER A C 1
ATOM 1248 O O . SER A 1 168 ? -4.118 8.269 14.477 1.00 83.94 168 SER A O 1
ATOM 1250 N N . ALA A 1 169 ? -2.666 9.601 13.437 1.00 86.06 169 ALA A N 1
ATOM 1251 C CA . ALA A 1 169 ? -2.580 10.565 14.538 1.00 86.06 169 ALA A CA 1
ATOM 1252 C C . ALA A 1 169 ? -3.932 11.224 14.871 1.00 86.06 169 ALA A C 1
ATOM 1254 O O . ALA A 1 169 ? -4.147 11.640 16.016 1.00 86.06 169 ALA A O 1
ATOM 1255 N N . VAL A 1 170 ? -4.829 11.315 13.885 1.00 81.62 170 VAL A N 1
ATOM 1256 C CA . VAL A 1 170 ? -6.212 11.792 14.015 1.00 81.62 170 VAL A CA 1
ATOM 1257 C C . VAL A 1 170 ? -6.986 10.922 15.002 1.00 81.62 170 VAL A C 1
ATOM 1259 O O . VAL A 1 170 ? -7.655 11.464 15.888 1.00 81.62 170 VAL A O 1
ATOM 1262 N N . ASP A 1 171 ? -6.813 9.607 14.898 1.00 79.44 171 ASP A N 1
ATOM 1263 C CA . ASP A 1 171 ? -7.588 8.589 15.610 1.00 79.44 171 ASP A CA 1
ATOM 1264 C C . ASP A 1 171 ? -6.894 8.095 16.888 1.00 79.44 171 ASP A C 1
ATOM 1266 O O . ASP A 1 171 ? -7.402 7.231 17.597 1.00 79.44 171 ASP A O 1
ATOM 1270 N N . ALA A 1 172 ? -5.769 8.709 17.269 1.00 85.62 172 ALA A N 1
ATOM 1271 C CA . ALA A 1 172 ? -4.947 8.323 18.418 1.00 85.62 172 ALA A CA 1
ATOM 1272 C C . ALA A 1 172 ? -5.730 8.065 19.722 1.00 85.62 172 ALA A C 1
ATOM 1274 O O . ALA A 1 172 ? -5.394 7.163 20.491 1.00 85.62 172 ALA A O 1
ATOM 1275 N N . ALA A 1 173 ? -6.754 8.876 20.007 1.00 83.12 173 ALA A N 1
ATOM 1276 C CA . ALA A 1 173 ? -7.575 8.718 21.206 1.00 83.12 173 ALA A CA 1
ATOM 1277 C C . ALA A 1 173 ? -8.531 7.519 21.109 1.00 83.12 173 ALA A C 1
ATOM 1279 O O . ALA A 1 173 ? -8.743 6.833 22.110 1.00 83.12 173 ALA A O 1
ATOM 1280 N N . GLU A 1 174 ? -9.093 7.271 19.928 1.00 80.44 174 GLU A N 1
ATOM 1281 C CA . GLU A 1 174 ? -9.954 6.123 19.647 1.00 80.44 174 GLU A CA 1
ATOM 1282 C C . GLU A 1 174 ? -9.142 4.827 19.691 1.00 80.44 174 GLU A C 1
ATOM 1284 O O . GLU A 1 174 ? -9.465 3.922 20.459 1.00 80.44 174 GLU A O 1
ATOM 1289 N N . GLU A 1 175 ? -8.016 4.785 18.980 1.00 85.12 175 GLU A N 1
ATOM 1290 C CA . GLU A 1 175 ? -7.129 3.621 18.939 1.00 85.12 175 GLU A CA 1
ATOM 1291 C C . GLU A 1 175 ? -6.580 3.259 20.326 1.00 85.12 175 GLU A C 1
ATOM 1293 O O . GLU A 1 175 ? -6.483 2.082 20.682 1.00 85.12 175 GLU A O 1
ATOM 1298 N N . ARG A 1 176 ? -6.273 4.268 21.154 1.00 87.31 176 ARG A N 1
ATOM 1299 C CA . ARG A 1 176 ? -5.860 4.057 22.548 1.00 87.31 176 ARG A CA 1
ATOM 1300 C C . ARG A 1 176 ? -6.981 3.459 23.394 1.00 87.31 176 ARG A C 1
ATOM 1302 O O . ARG A 1 176 ? -6.711 2.561 24.187 1.00 87.31 176 ARG A O 1
ATOM 1309 N N . ARG A 1 177 ? -8.222 3.937 23.248 1.00 84.62 177 ARG A N 1
ATOM 1310 C CA . ARG A 1 177 ? -9.387 3.375 23.961 1.00 84.62 177 ARG A CA 1
ATOM 1311 C C . ARG A 1 177 ? -9.674 1.939 23.529 1.00 84.62 177 ARG A C 1
ATOM 1313 O O . ARG A 1 177 ? -10.064 1.133 24.364 1.00 84.62 177 ARG A O 1
ATOM 1320 N N . ALA A 1 178 ? -9.424 1.622 22.261 1.00 81.06 178 ALA A N 1
ATOM 1321 C CA . ALA A 1 178 ? -9.524 0.275 21.710 1.00 81.06 178 ALA A CA 1
ATOM 1322 C C . ALA A 1 178 ? -8.338 -0.643 22.086 1.00 81.06 178 ALA A C 1
ATOM 1324 O O . ALA A 1 178 ? -8.328 -1.814 21.713 1.00 81.06 178 ALA A O 1
ATOM 1325 N N . GLY A 1 179 ? -7.334 -0.146 22.823 1.00 84.44 179 GLY A N 1
ATOM 1326 C CA . GLY A 1 179 ? -6.193 -0.946 23.282 1.00 84.44 179 GLY A CA 1
ATOM 1327 C C . GLY A 1 179 ? -5.227 -1.373 22.171 1.00 84.44 179 GLY A C 1
ATOM 1328 O O . GLY A 1 179 ? -4.498 -2.355 22.338 1.00 84.44 179 GLY A O 1
ATOM 1329 N N . LEU A 1 180 ? -5.214 -0.663 21.038 1.00 87.06 180 LEU A N 1
ATOM 1330 C CA . LEU A 1 180 ? -4.324 -0.967 19.916 1.00 87.06 180 LEU A CA 1
ATOM 1331 C C . LEU A 1 180 ? -2.864 -0.604 20.241 1.00 87.06 180 LEU A C 1
ATOM 1333 O O . LEU A 1 180 ? -2.576 0.224 21.106 1.00 87.06 180 LEU A O 1
ATOM 1337 N N . LYS A 1 181 ? -1.917 -1.219 19.523 1.00 90.50 181 LYS A N 1
ATOM 1338 C CA . LYS A 1 181 ? -0.463 -0.989 19.657 1.00 90.50 181 LYS A CA 1
ATOM 1339 C C . LYS A 1 181 ? 0.115 -0.238 18.452 1.00 90.50 181 LYS A C 1
ATOM 1341 O O . LYS A 1 181 ? 1.255 -0.479 18.038 1.00 90.50 181 LYS A O 1
ATOM 1346 N N . THR A 1 182 ? -0.684 0.640 17.862 1.00 90.12 182 THR A N 1
ATOM 1347 C CA . THR A 1 182 ? -0.306 1.551 16.775 1.00 90.12 182 THR A CA 1
ATOM 1348 C C . THR A 1 182 ? 0.557 2.704 17.300 1.00 90.12 182 THR A C 1
ATOM 1350 O O . THR A 1 182 ? 0.582 2.998 18.498 1.00 90.12 182 THR A O 1
ATOM 1353 N N . LEU A 1 183 ? 1.279 3.391 16.408 1.00 90.44 183 LEU A N 1
ATOM 1354 C CA . LEU A 1 183 ? 2.091 4.554 16.792 1.00 90.44 183 LEU A CA 1
ATOM 1355 C C . LEU A 1 183 ? 1.224 5.684 17.355 1.00 90.44 183 LEU A C 1
ATOM 1357 O O . LEU A 1 183 ? 1.626 6.335 18.318 1.00 90.44 183 LEU A O 1
ATOM 1361 N N . ALA A 1 184 ? 0.019 5.870 16.818 1.00 89.38 184 ALA A N 1
ATOM 1362 C CA . ALA A 1 184 ? -0.916 6.872 17.299 1.00 89.38 184 ALA A CA 1
ATOM 1363 C C . ALA A 1 184 ? -1.465 6.545 18.697 1.00 89.38 184 ALA A C 1
ATOM 1365 O O . ALA A 1 184 ? -1.460 7.424 19.562 1.00 89.38 184 ALA A O 1
ATOM 1366 N N . ALA A 1 185 ? -1.824 5.288 18.984 1.00 89.69 185 ALA A N 1
ATOM 1367 C CA . ALA A 1 185 ? -2.204 4.879 20.337 1.00 89.69 185 ALA A CA 1
ATOM 1368 C C . ALA A 1 185 ? -1.061 5.094 21.349 1.00 89.69 185 ALA A C 1
ATOM 1370 O O . ALA A 1 185 ? -1.287 5.643 22.437 1.00 89.69 185 ALA A O 1
ATOM 1371 N N . LEU A 1 186 ? 0.171 4.722 20.977 1.00 93.94 186 LEU A N 1
ATOM 1372 C CA . LEU A 1 186 ? 1.356 4.780 21.842 1.00 93.94 186 LEU A CA 1
ATOM 1373 C C . LEU A 1 186 ? 1.842 6.215 22.098 1.00 93.94 186 LEU A C 1
ATOM 1375 O O . LEU A 1 186 ? 2.014 6.613 23.248 1.00 93.94 186 LEU A O 1
ATOM 1379 N N . LEU A 1 187 ? 2.034 7.012 21.045 1.00 93.94 187 LEU A N 1
ATOM 1380 C CA . LEU A 1 187 ? 2.619 8.356 21.133 1.00 93.94 187 LEU A CA 1
ATOM 1381 C C . LEU A 1 187 ? 1.574 9.467 21.304 1.00 93.94 187 LEU A C 1
ATOM 1383 O O . LEU A 1 187 ? 1.913 10.607 21.632 1.00 93.94 187 LEU A O 1
ATOM 1387 N N . GLY A 1 188 ? 0.298 9.152 21.080 1.00 89.81 188 GLY A N 1
ATOM 1388 C CA . GLY A 1 188 ? -0.760 10.148 20.975 1.00 89.81 188 GLY A CA 1
ATOM 1389 C C . GLY A 1 188 ? -0.636 10.992 19.703 1.00 89.81 188 GLY A C 1
ATOM 1390 O O . GLY A 1 188 ? 0.315 10.870 18.930 1.00 89.81 188 GLY A O 1
ATOM 1391 N N . ARG A 1 189 ? -1.590 11.910 19.511 1.00 88.44 189 ARG A N 1
ATOM 1392 C CA . ARG A 1 189 ? -1.668 12.765 18.314 1.00 88.44 189 ARG A CA 1
ATOM 1393 C C . ARG A 1 189 ? -0.358 13.507 18.036 1.00 88.44 189 ARG A C 1
ATOM 1395 O O . ARG A 1 189 ? 0.230 13.335 16.979 1.00 88.44 189 ARG A O 1
ATOM 1402 N N . ARG A 1 190 ? 0.131 14.297 19.002 1.00 89.44 190 ARG A N 1
ATOM 1403 C CA . ARG A 1 190 ? 1.328 15.142 18.815 1.00 89.44 190 ARG A CA 1
ATOM 1404 C C . ARG A 1 190 ? 2.577 14.325 18.494 1.00 89.44 190 ARG A C 1
ATOM 1406 O O . ARG A 1 190 ? 3.330 14.701 17.603 1.00 89.44 190 ARG A O 1
ATOM 1413 N N . GLY A 1 191 ? 2.788 13.216 19.203 1.00 92.50 191 GLY A N 1
ATOM 1414 C CA . GLY A 1 191 ? 3.947 12.362 18.969 1.00 92.50 191 GLY A CA 1
ATOM 1415 C C . GLY A 1 191 ? 3.876 11.635 17.624 1.00 92.50 191 GLY A C 1
ATOM 1416 O O . GLY A 1 191 ? 4.883 11.567 16.928 1.00 92.50 191 GLY A O 1
ATOM 1417 N N . SER A 1 192 ? 2.689 11.176 17.208 1.00 91.81 192 SER A N 1
ATOM 1418 C CA . SER A 1 192 ? 2.492 10.557 15.889 1.00 91.81 192 SER A CA 1
ATOM 1419 C C . SER A 1 192 ? 2.654 11.562 14.743 1.00 91.81 192 SER A C 1
ATOM 1421 O O . SER A 1 192 ? 3.342 11.263 13.772 1.00 91.81 192 SER A O 1
ATOM 1423 N N . SER A 1 193 ? 2.123 12.784 14.873 1.00 91.12 193 SER A N 1
ATOM 1424 C CA . SER A 1 193 ? 2.336 13.856 13.886 1.00 91.12 193 SER A CA 1
ATOM 1425 C C . SER A 1 193 ? 3.811 14.260 13.776 1.00 91.12 193 SER A C 1
ATOM 1427 O O . SER A 1 193 ? 4.306 14.478 12.673 1.00 91.12 193 SER A O 1
ATOM 1429 N N . LEU A 1 194 ? 4.539 14.318 14.899 1.00 93.56 194 LEU A N 1
ATOM 1430 C CA . LEU A 1 194 ? 5.983 14.564 14.883 1.00 93.56 194 LEU A CA 1
ATOM 1431 C C . LEU A 1 194 ? 6.736 13.420 14.190 1.00 93.56 194 LEU A C 1
ATOM 1433 O O . LEU A 1 194 ? 7.591 13.679 13.347 1.00 93.56 194 LEU A O 1
ATOM 1437 N N . ALA A 1 195 ? 6.403 12.165 14.504 1.00 94.25 195 ALA A N 1
ATOM 1438 C CA . ALA A 1 195 ? 7.000 11.000 13.854 1.00 94.25 195 ALA A CA 1
ATOM 1439 C C . ALA A 1 195 ? 6.743 10.998 12.337 1.00 94.25 195 ALA A C 1
ATOM 1441 O O . ALA A 1 195 ? 7.668 10.756 11.565 1.00 94.25 195 ALA A O 1
ATOM 1442 N N . ALA A 1 196 ? 5.523 11.338 11.909 1.00 94.19 196 ALA A N 1
ATOM 1443 C CA . ALA A 1 196 ? 5.168 11.514 10.504 1.00 94.19 196 ALA A CA 1
ATOM 1444 C C . ALA A 1 196 ? 6.024 12.596 9.825 1.00 94.19 196 ALA A C 1
ATOM 1446 O O . ALA A 1 196 ? 6.606 12.349 8.771 1.00 94.19 196 ALA A O 1
ATOM 1447 N N . ALA A 1 197 ? 6.161 13.774 10.444 1.00 94.75 197 ALA A N 1
ATOM 1448 C CA . ALA A 1 197 ? 6.966 14.869 9.903 1.00 94.75 197 ALA A CA 1
ATOM 1449 C C . ALA A 1 197 ? 8.452 14.497 9.777 1.00 94.75 197 ALA A C 1
ATOM 1451 O O . ALA A 1 197 ? 9.059 14.723 8.730 1.00 94.75 197 ALA A O 1
ATOM 1452 N N . LEU A 1 198 ? 9.030 13.880 10.811 1.00 96.25 198 LEU A N 1
ATOM 1453 C CA . LEU A 1 198 ? 10.421 13.419 10.792 1.00 96.25 198 LEU A CA 1
ATOM 1454 C C . LEU A 1 198 ? 10.648 12.344 9.727 1.00 96.25 198 LEU A C 1
ATOM 1456 O O . LEU A 1 198 ? 11.653 12.382 9.018 1.00 96.25 198 LEU A O 1
ATOM 1460 N N . LEU A 1 199 ? 9.705 11.412 9.580 1.00 95.69 199 LEU A N 1
ATOM 1461 C CA . LEU A 1 199 ? 9.785 10.371 8.566 1.00 95.69 199 LEU A CA 1
ATOM 1462 C C . LEU A 1 199 ? 9.688 10.947 7.149 1.00 95.69 199 LEU A C 1
ATOM 1464 O O . LEU A 1 199 ? 10.454 10.546 6.274 1.00 95.69 199 LEU A O 1
ATOM 1468 N N . TRP A 1 200 ? 8.789 11.908 6.926 1.00 96.38 200 TRP A N 1
ATOM 1469 C CA . TRP A 1 200 ? 8.688 12.601 5.645 1.00 96.38 200 TRP A CA 1
ATOM 1470 C C . TRP A 1 200 ? 9.972 13.374 5.316 1.00 96.38 200 TRP A C 1
ATOM 1472 O O . TRP A 1 200 ? 10.474 13.269 4.199 1.00 96.38 200 TRP A O 1
ATOM 1482 N N . LEU A 1 201 ? 10.551 14.090 6.288 1.00 96.69 201 LEU A N 1
ATOM 1483 C CA . LEU A 1 201 ? 11.827 14.791 6.110 1.00 96.69 201 LEU A CA 1
ATOM 1484 C C . LEU A 1 201 ? 12.958 13.818 5.760 1.00 96.69 201 LEU A C 1
ATOM 1486 O O . LEU A 1 201 ? 13.721 14.075 4.830 1.00 96.69 201 LEU A O 1
ATOM 1490 N N . ALA A 1 202 ? 13.041 12.683 6.458 1.00 96.06 202 ALA A N 1
ATOM 1491 C CA . ALA A 1 202 ? 14.019 11.639 6.166 1.00 96.06 202 ALA A CA 1
ATOM 1492 C C . ALA A 1 202 ? 13.827 11.056 4.755 1.00 96.06 202 ALA A C 1
ATOM 1494 O O . ALA A 1 202 ? 14.803 10.861 4.030 1.00 96.06 202 ALA A O 1
ATOM 1495 N N . ALA A 1 203 ? 12.579 10.837 4.334 1.00 94.81 203 ALA A N 1
ATOM 1496 C CA . ALA A 1 203 ? 12.249 10.397 2.983 1.00 94.81 203 ALA A CA 1
ATOM 1497 C C . ALA A 1 203 ? 12.656 11.428 1.916 1.00 94.81 203 ALA A C 1
ATOM 1499 O O . ALA A 1 203 ? 13.301 11.074 0.931 1.00 94.81 203 ALA A O 1
ATOM 1500 N N . ALA A 1 204 ? 12.341 12.709 2.117 1.00 94.88 204 ALA A N 1
ATOM 1501 C CA . ALA A 1 204 ? 12.702 13.779 1.190 1.00 94.88 204 ALA A CA 1
ATOM 1502 C C . ALA A 1 204 ? 14.228 13.965 1.084 1.00 94.88 204 ALA A C 1
ATOM 1504 O O . ALA A 1 204 ? 14.765 14.103 -0.020 1.00 94.88 204 ALA A O 1
ATOM 1505 N N . ALA A 1 205 ? 14.939 13.915 2.214 1.00 95.00 205 ALA A N 1
ATOM 1506 C CA . ALA A 1 205 ? 16.398 13.975 2.253 1.00 95.00 205 ALA A CA 1
ATOM 1507 C C . ALA A 1 205 ? 17.031 12.763 1.555 1.00 95.00 205 ALA A C 1
ATOM 1509 O O . ALA A 1 205 ? 17.934 12.921 0.734 1.00 95.00 205 ALA A O 1
ATOM 1510 N N . GLY A 1 206 ? 16.515 11.560 1.818 1.00 92.88 206 GLY A N 1
ATOM 1511 C CA . GLY A 1 206 ? 16.967 10.332 1.174 1.00 92.88 206 GLY A CA 1
ATOM 1512 C C . GLY A 1 206 ? 16.742 10.330 -0.337 1.00 92.88 206 GLY A C 1
ATOM 1513 O O . GLY A 1 206 ? 17.641 9.962 -1.093 1.00 92.88 206 GLY A O 1
ATOM 1514 N N . LEU A 1 207 ? 15.587 10.818 -0.799 1.00 91.25 207 LEU A N 1
ATOM 1515 C CA . LEU A 1 207 ? 15.302 10.965 -2.227 1.00 91.25 207 LEU A CA 1
ATOM 1516 C C . LEU A 1 207 ? 16.218 12.007 -2.887 1.00 91.25 207 LEU A C 1
ATOM 1518 O O . LEU A 1 207 ? 16.698 11.793 -3.999 1.00 91.25 207 LEU A O 1
ATOM 1522 N N . SER A 1 208 ? 16.509 13.107 -2.189 1.00 90.62 208 SER A N 1
ATOM 1523 C CA . SER A 1 208 ? 17.448 14.133 -2.660 1.00 90.62 208 SER A CA 1
ATOM 1524 C C . SER A 1 208 ? 18.869 13.581 -2.781 1.00 90.62 208 SER A C 1
ATOM 1526 O O . SER A 1 208 ? 19.536 13.821 -3.787 1.00 90.62 208 SER A O 1
ATOM 1528 N N . LEU A 1 209 ? 19.315 12.788 -1.800 1.00 91.00 209 LEU A N 1
ATOM 1529 C CA . LEU A 1 209 ? 20.605 12.101 -1.838 1.00 91.00 209 LEU A CA 1
ATOM 1530 C C . LEU A 1 209 ? 20.662 11.082 -2.983 1.00 91.00 209 LEU A C 1
ATOM 1532 O O . LEU A 1 209 ? 21.637 11.061 -3.731 1.00 91.00 209 LEU A O 1
ATOM 1536 N N . ALA A 1 210 ? 19.602 10.290 -3.171 1.00 87.25 210 ALA A N 1
ATOM 1537 C CA . ALA A 1 210 ? 19.494 9.373 -4.302 1.00 87.25 210 ALA A CA 1
ATOM 1538 C C . ALA A 1 210 ? 19.603 10.126 -5.639 1.00 87.25 210 ALA A C 1
ATOM 1540 O O . ALA A 1 210 ? 20.321 9.686 -6.530 1.00 87.25 210 ALA A O 1
ATOM 1541 N N . GLY A 1 211 ? 18.966 11.296 -5.758 1.00 86.62 211 GLY A N 1
ATOM 1542 C CA . GLY A 1 211 ? 19.065 12.158 -6.936 1.00 86.62 211 GLY A CA 1
ATOM 1543 C C . GLY A 1 211 ? 20.439 12.801 -7.145 1.00 86.62 211 GLY A C 1
ATOM 1544 O O . GLY A 1 211 ? 20.839 12.994 -8.290 1.00 86.62 211 GLY A O 1
ATOM 1545 N N . ALA A 1 212 ? 21.174 13.112 -6.074 1.00 86.25 212 ALA A N 1
ATOM 1546 C CA . ALA A 1 212 ? 22.533 13.651 -6.152 1.00 86.25 212 ALA A CA 1
ATOM 1547 C C . ALA A 1 212 ? 23.556 12.609 -6.637 1.00 86.25 212 ALA A C 1
ATOM 1549 O O . ALA A 1 212 ? 24.532 12.965 -7.291 1.00 86.25 212 ALA A O 1
ATOM 1550 N N . LEU A 1 213 ? 23.314 11.331 -6.335 1.00 85.19 213 LEU A N 1
ATOM 1551 C CA . LEU A 1 213 ? 24.143 10.200 -6.763 1.00 85.19 213 LEU A CA 1
ATOM 1552 C C . LEU A 1 213 ? 23.719 9.624 -8.127 1.00 85.19 213 LEU A C 1
ATOM 1554 O O . LEU A 1 213 ? 24.403 8.758 -8.674 1.00 85.19 213 LEU A O 1
ATOM 1558 N N . ALA A 1 214 ? 22.589 10.079 -8.669 1.00 83.00 214 ALA A N 1
ATOM 1559 C CA . ALA A 1 214 ? 22.028 9.594 -9.919 1.00 83.00 214 ALA A CA 1
ATOM 1560 C C . ALA A 1 214 ? 22.621 10.314 -11.143 1.00 83.00 214 ALA A C 1
ATOM 1562 O O . ALA A 1 214 ? 23.051 11.466 -11.080 1.00 83.00 214 ALA A O 1
ATOM 1563 N N . SER A 1 215 ? 22.593 9.649 -12.302 1.00 83.50 215 SER A N 1
ATOM 1564 C CA . SER A 1 215 ? 22.927 10.302 -13.578 1.00 83.50 215 SER A CA 1
ATOM 1565 C C . SER A 1 215 ? 21.914 11.415 -13.922 1.00 83.50 215 SER A C 1
ATOM 1567 O O . SER A 1 215 ? 20.789 11.382 -13.412 1.00 83.50 215 SER A O 1
ATOM 1569 N N . PRO A 1 216 ? 22.241 12.360 -14.825 1.00 83.56 216 PRO A N 1
ATOM 1570 C CA . PRO A 1 216 ? 21.343 13.465 -15.182 1.00 83.56 216 PRO A CA 1
ATOM 1571 C C . PRO A 1 216 ? 19.934 13.028 -15.613 1.00 83.56 216 PRO A C 1
ATOM 1573 O O . PRO A 1 216 ? 18.942 13.614 -15.180 1.00 83.56 216 PRO A O 1
ATOM 1576 N N . GLU A 1 217 ? 19.833 11.965 -16.410 1.00 79.88 217 GLU A N 1
ATOM 1577 C CA . GLU A 1 217 ? 18.559 11.414 -16.884 1.00 79.88 217 GLU A CA 1
ATOM 1578 C C . GLU A 1 217 ? 17.710 10.855 -15.733 1.00 79.88 217 GLU A C 1
ATOM 1580 O O . GLU A 1 217 ? 16.528 11.159 -15.594 1.00 79.88 217 GLU A O 1
ATOM 1585 N N . GLN A 1 218 ? 18.336 10.105 -14.832 1.00 78.06 218 GLN A N 1
ATOM 1586 C CA . GLN A 1 218 ? 17.666 9.538 -13.661 1.00 78.06 218 GLN A CA 1
ATOM 1587 C C . GLN A 1 218 ? 17.241 10.620 -12.679 1.00 78.06 218 GLN A C 1
ATOM 1589 O O . GLN A 1 218 ? 16.148 10.559 -12.130 1.00 78.06 218 GLN A O 1
ATOM 1594 N N . ARG A 1 219 ? 18.077 11.641 -12.481 1.00 85.06 219 ARG A N 1
ATOM 1595 C CA . ARG A 1 219 ? 17.723 12.800 -11.667 1.00 85.06 219 ARG A CA 1
ATOM 1596 C C . ARG A 1 219 ? 16.496 13.512 -12.237 1.00 85.06 219 ARG A C 1
ATOM 1598 O O . ARG A 1 219 ? 15.611 13.870 -11.465 1.00 85.06 219 ARG A O 1
ATOM 1605 N N . ARG A 1 220 ? 16.399 13.669 -13.564 1.00 83.25 220 ARG A N 1
ATOM 1606 C CA . ARG A 1 220 ? 15.198 14.204 -14.228 1.00 83.25 220 ARG A CA 1
ATOM 1607 C C . ARG A 1 220 ? 13.971 13.336 -13.939 1.00 83.25 220 ARG A C 1
ATOM 1609 O O . ARG A 1 220 ? 12.949 13.873 -13.525 1.00 83.25 220 ARG A O 1
ATOM 1616 N N . LEU A 1 221 ? 14.077 12.016 -14.087 1.00 80.31 221 LEU A N 1
ATOM 1617 C CA . LEU A 1 221 ? 12.984 11.084 -13.779 1.00 80.31 221 LEU A CA 1
ATOM 1618 C C . LEU A 1 221 ? 12.563 11.146 -12.303 1.00 80.31 221 LEU A C 1
ATOM 1620 O O . LEU A 1 221 ? 11.374 11.196 -12.011 1.00 80.31 221 LEU A O 1
ATOM 1624 N N . LEU A 1 222 ? 13.513 11.219 -11.365 1.00 83.31 222 LEU A N 1
ATOM 1625 C CA . LEU A 1 222 ? 13.210 11.367 -9.939 1.00 83.31 222 LEU A CA 1
ATOM 1626 C C . LEU A 1 222 ? 12.433 12.660 -9.653 1.00 83.31 222 LEU A C 1
ATOM 1628 O O . LEU A 1 222 ? 11.451 12.651 -8.906 1.00 83.31 222 LEU A O 1
ATOM 1632 N N . LEU A 1 223 ? 12.855 13.763 -10.276 1.00 83.88 223 LEU A N 1
ATOM 1633 C CA . LEU A 1 223 ? 12.214 15.067 -10.129 1.00 83.88 223 LEU A CA 1
ATOM 1634 C C . LEU A 1 223 ? 10.814 15.110 -10.740 1.00 83.88 223 LEU A C 1
ATOM 1636 O O . LEU A 1 223 ? 9.945 15.757 -10.172 1.00 83.88 223 LEU A O 1
ATOM 1640 N N . VAL A 1 224 ? 10.575 14.437 -11.864 1.00 80.75 224 VAL A N 1
ATOM 1641 C CA . VAL A 1 224 ? 9.267 14.483 -12.532 1.00 80.75 224 VAL A CA 1
ATOM 1642 C C . VAL A 1 224 ? 8.298 13.452 -11.946 1.00 80.75 224 VAL A C 1
ATOM 1644 O O . VAL A 1 224 ? 7.156 13.793 -11.643 1.00 80.75 224 VAL A O 1
ATOM 1647 N N . CYS A 1 225 ? 8.738 12.210 -11.727 1.00 77.06 225 CYS A N 1
ATOM 1648 C CA . CYS A 1 225 ? 7.861 11.113 -11.303 1.00 77.06 225 CYS A CA 1
ATOM 1649 C C . CYS A 1 225 ? 7.552 11.113 -9.802 1.00 77.06 225 CYS A C 1
ATOM 1651 O O . CYS A 1 225 ? 6.458 10.711 -9.404 1.00 77.06 225 CYS A O 1
ATOM 1653 N N . PHE A 1 226 ? 8.509 11.522 -8.959 1.00 82.75 226 PHE A N 1
ATOM 1654 C CA . PHE A 1 226 ? 8.403 11.318 -7.510 1.00 82.75 226 PHE A CA 1
ATOM 1655 C C . PHE A 1 226 ? 8.350 12.610 -6.702 1.00 82.75 226 PHE A C 1
ATOM 1657 O O . PHE A 1 226 ? 7.594 12.667 -5.732 1.00 82.75 226 PHE A O 1
ATOM 1664 N N . ALA A 1 227 ? 9.093 13.656 -7.080 1.00 85.69 227 ALA A N 1
ATOM 1665 C CA . ALA A 1 227 ? 9.110 14.893 -6.296 1.00 85.69 227 ALA A CA 1
ATOM 1666 C C . ALA A 1 227 ? 7.715 15.534 -6.116 1.00 85.69 227 ALA A C 1
ATOM 1668 O O . ALA A 1 227 ? 7.408 15.896 -4.980 1.00 85.69 227 ALA A O 1
ATOM 1669 N N . PRO A 1 228 ? 6.824 15.613 -7.132 1.00 86.38 228 PRO A N 1
ATOM 1670 C CA . PRO A 1 228 ? 5.488 16.182 -6.949 1.00 86.38 228 PRO A CA 1
ATOM 1671 C C . PRO A 1 228 ? 4.665 15.409 -5.916 1.00 86.38 228 PRO A C 1
ATOM 1673 O O . PRO A 1 228 ? 4.062 16.010 -5.028 1.00 86.38 228 PRO A O 1
ATOM 1676 N N . ALA A 1 229 ? 4.698 14.074 -5.978 1.00 85.44 229 ALA A N 1
ATOM 1677 C CA . ALA A 1 229 ? 3.993 13.219 -5.031 1.00 85.44 229 ALA A CA 1
ATOM 1678 C C . ALA A 1 229 ? 4.560 13.353 -3.609 1.00 85.44 229 ALA A C 1
ATOM 1680 O O . ALA A 1 229 ? 3.797 13.464 -2.651 1.00 85.44 229 ALA A O 1
ATOM 1681 N N . VAL A 1 230 ? 5.888 13.396 -3.451 1.00 89.75 230 VAL A N 1
ATOM 1682 C CA . VAL A 1 230 ? 6.532 13.575 -2.138 1.00 89.75 230 VAL A CA 1
ATOM 1683 C C . VAL A 1 230 ? 6.225 14.950 -1.546 1.00 89.75 230 VAL A C 1
ATOM 1685 O O . VAL A 1 230 ? 5.908 15.034 -0.360 1.00 89.75 230 VAL A O 1
ATOM 1688 N N . LEU A 1 231 ? 6.266 16.019 -2.345 1.00 90.81 231 LEU A N 1
ATOM 1689 C CA . LEU A 1 231 ? 5.930 17.372 -1.893 1.00 90.81 231 LEU A CA 1
ATOM 1690 C C . LEU A 1 231 ? 4.464 17.474 -1.472 1.00 90.81 231 LEU A C 1
ATOM 1692 O O . LEU A 1 231 ? 4.181 17.977 -0.387 1.00 90.81 231 LEU A O 1
ATOM 1696 N N . TRP A 1 232 ? 3.555 16.919 -2.275 1.00 89.06 232 TRP A N 1
ATOM 1697 C CA . TRP A 1 232 ? 2.134 16.837 -1.948 1.00 89.06 232 TRP A CA 1
ATOM 1698 C C . TRP A 1 232 ? 1.894 16.138 -0.602 1.00 89.06 232 TRP A C 1
ATOM 1700 O O . TRP A 1 232 ? 1.206 16.665 0.273 1.00 89.06 232 TRP A O 1
ATOM 1710 N N . ARG A 1 233 ? 2.530 14.979 -0.392 1.00 90.62 233 ARG A N 1
ATOM 1711 C CA . ARG A 1 233 ? 2.475 14.240 0.882 1.00 90.62 233 ARG A CA 1
ATOM 1712 C C . ARG A 1 233 ? 3.003 15.078 2.049 1.00 90.62 233 ARG A C 1
ATOM 1714 O O . ARG A 1 233 ? 2.430 15.042 3.132 1.00 90.62 233 ARG A O 1
ATOM 1721 N N . GLY A 1 234 ? 4.043 15.880 1.822 1.00 91.00 234 GLY A N 1
ATOM 1722 C CA . GLY A 1 234 ? 4.577 16.816 2.813 1.00 91.00 234 GLY A CA 1
ATOM 1723 C C . GLY A 1 234 ? 3.583 17.902 3.202 1.00 91.00 234 GLY A C 1
ATOM 1724 O O . GLY A 1 234 ? 3.394 18.165 4.388 1.00 91.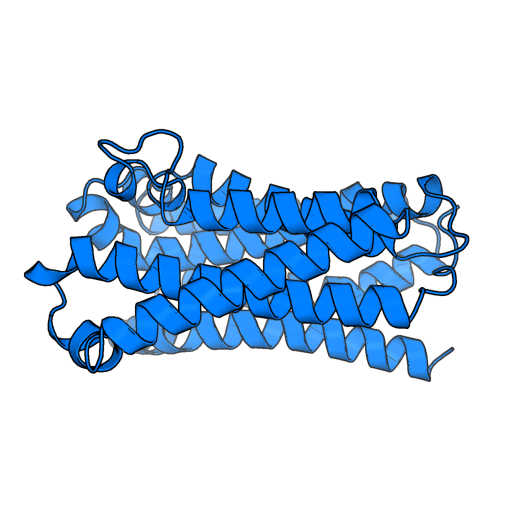00 234 GLY A O 1
ATOM 1725 N N . SER A 1 235 ? 2.894 18.486 2.218 1.00 89.44 235 SER A N 1
ATOM 1726 C CA . SER A 1 235 ? 1.826 19.459 2.461 1.00 89.44 235 SER A CA 1
ATOM 1727 C C . SER A 1 235 ? 0.703 18.862 3.307 1.00 89.44 235 SER A C 1
ATOM 1729 O O . SER A 1 235 ? 0.225 19.518 4.228 1.00 89.44 235 SER A O 1
ATOM 1731 N N . VAL A 1 236 ? 0.332 17.604 3.058 1.00 87.25 236 VAL A N 1
ATOM 1732 C CA . VAL A 1 236 ? -0.676 16.884 3.851 1.00 87.25 236 VAL A CA 1
ATOM 1733 C C . VAL A 1 236 ? -0.201 16.641 5.280 1.00 87.25 236 VAL A C 1
ATOM 1735 O O . VAL A 1 236 ? -0.928 16.938 6.228 1.00 87.25 236 VAL A O 1
ATOM 1738 N N . VAL A 1 237 ? 1.029 16.147 5.456 1.00 89.94 237 VAL A N 1
ATOM 1739 C CA . VAL A 1 237 ? 1.614 15.926 6.786 1.00 89.94 237 VAL A CA 1
ATOM 1740 C C . VAL A 1 237 ? 1.649 17.232 7.585 1.00 89.94 237 VAL A C 1
ATOM 1742 O O . VAL A 1 237 ? 1.261 17.238 8.753 1.00 89.94 237 VAL A O 1
ATOM 1745 N N . ALA A 1 238 ? 2.047 18.341 6.957 1.00 88.44 238 ALA A N 1
ATOM 1746 C CA . ALA A 1 238 ? 2.061 19.659 7.584 1.00 88.44 238 ALA A CA 1
ATOM 1747 C C . ALA A 1 238 ? 0.649 20.148 7.944 1.00 88.44 238 ALA A C 1
ATOM 1749 O O . ALA A 1 238 ? 0.433 20.662 9.042 1.00 88.44 238 ALA A O 1
ATOM 1750 N N . LEU A 1 239 ? -0.320 19.952 7.047 1.00 85.81 239 LEU A N 1
ATOM 1751 C CA . LEU A 1 239 ? -1.708 20.362 7.244 1.00 85.81 239 LEU A CA 1
ATOM 1752 C C . LEU A 1 239 ? -2.370 19.609 8.408 1.00 85.81 239 LEU A C 1
ATOM 1754 O O . LEU A 1 239 ? -3.028 20.227 9.240 1.00 85.81 239 LEU A O 1
ATOM 1758 N N . LEU A 1 240 ? -2.158 18.293 8.507 1.00 81.88 240 LEU A N 1
ATOM 1759 C CA . LEU A 1 240 ? -2.696 17.456 9.588 1.00 81.88 240 LEU A CA 1
ATOM 1760 C C . LEU A 1 240 ? -2.013 17.705 10.944 1.00 81.88 240 LEU A C 1
ATOM 1762 O O . LEU A 1 240 ? -2.623 17.500 11.999 1.00 81.88 240 LEU A O 1
ATOM 1766 N N . ALA A 1 241 ? -0.762 18.174 10.930 1.00 83.38 241 ALA A N 1
ATOM 1767 C CA . ALA A 1 241 ? -0.033 18.575 12.130 1.00 83.38 241 ALA A CA 1
ATOM 1768 C C . ALA A 1 241 ? -0.417 19.980 12.636 1.00 83.38 241 ALA A C 1
ATOM 1770 O O . ALA A 1 241 ? -0.097 20.322 13.778 1.00 83.38 241 ALA A O 1
ATOM 1771 N N . ALA A 1 242 ? -1.089 20.795 11.816 1.00 81.44 242 ALA A N 1
ATOM 1772 C CA . ALA A 1 242 ? -1.438 22.161 12.176 1.00 81.44 242 ALA A CA 1
ATOM 1773 C C . ALA A 1 242 ? -2.436 22.205 13.354 1.00 81.44 242 ALA A C 1
ATOM 1775 O O . ALA A 1 242 ? -3.372 21.400 13.421 1.00 81.44 242 ALA A O 1
ATOM 1776 N N . PRO A 1 243 ? -2.281 23.159 14.291 1.00 75.19 243 PRO A N 1
ATOM 1777 C CA . PRO A 1 243 ? -3.272 23.393 15.331 1.00 75.19 243 PRO A CA 1
ATOM 1778 C C . PRO A 1 243 ? -4.517 24.035 14.703 1.00 75.19 243 PRO A C 1
ATOM 1780 O O . PRO A 1 243 ? -4.551 25.237 14.450 1.00 75.19 243 PRO A O 1
ATOM 1783 N N . LEU A 1 244 ? -5.532 23.221 14.422 1.00 70.19 244 LEU A N 1
ATOM 1784 C CA . LEU A 1 244 ? -6.808 23.662 13.860 1.00 70.19 244 LEU A CA 1
ATOM 1785 C C . LEU A 1 244 ? -7.888 23.737 14.944 1.00 70.19 244 LEU A C 1
ATOM 1787 O O . LEU A 1 244 ? -7.873 22.967 15.908 1.00 70.19 244 LEU A O 1
ATOM 1791 N N . ASP A 1 245 ? -8.842 24.654 14.772 1.00 75.69 245 ASP A N 1
ATOM 1792 C CA . ASP A 1 245 ? -10.074 24.656 15.564 1.00 75.69 245 ASP A CA 1
ATOM 1793 C C . ASP A 1 245 ? -10.883 23.365 15.326 1.00 75.69 245 ASP A C 1
ATOM 1795 O O . ASP A 1 245 ? -10.711 22.682 14.317 1.00 75.69 245 ASP A O 1
ATOM 1799 N N . GLN A 1 246 ? -11.771 23.005 16.259 1.00 69.19 246 GLN A N 1
ATOM 1800 C CA . GLN A 1 246 ? -12.491 21.723 16.214 1.00 69.19 246 GLN A CA 1
ATOM 1801 C C . GLN A 1 246 ? -13.323 21.520 14.938 1.00 69.19 246 GLN A C 1
ATOM 1803 O O . GLN A 1 246 ? -13.493 20.385 14.494 1.00 69.19 246 GLN A O 1
ATOM 1808 N N . HIS A 1 247 ? -13.854 22.594 14.349 1.00 69.19 247 HIS A N 1
ATOM 1809 C CA . HIS A 1 247 ? -14.700 22.495 13.164 1.00 69.19 247 HIS A CA 1
ATOM 1810 C C . HIS A 1 247 ? -13.863 22.227 11.908 1.00 69.19 247 HIS A C 1
ATOM 1812 O O . HIS A 1 247 ? -14.155 21.294 11.158 1.00 69.19 247 HIS A O 1
ATOM 1818 N N . ARG A 1 248 ? -12.775 22.982 11.720 1.00 68.50 248 ARG A N 1
ATOM 1819 C CA . ARG A 1 248 ? -11.812 22.781 10.632 1.00 68.50 248 ARG A CA 1
ATOM 1820 C C . ARG A 1 248 ? -11.093 21.449 10.770 1.00 68.50 248 ARG A C 1
ATOM 1822 O O . ARG A 1 248 ? -10.966 20.748 9.776 1.00 68.50 248 ARG A O 1
ATOM 1829 N N . ASP A 1 249 ? -10.707 21.061 11.986 1.00 68.81 249 ASP A N 1
ATOM 1830 C CA . ASP A 1 249 ? -10.116 19.750 12.278 1.00 68.81 249 ASP A CA 1
ATOM 1831 C C . ASP A 1 249 ? -11.063 18.634 11.805 1.00 68.81 249 ASP A C 1
ATOM 1833 O O . ASP A 1 249 ? -10.631 17.717 11.119 1.00 68.81 249 ASP A O 1
ATOM 1837 N N . ARG A 1 250 ? -12.376 18.745 12.056 1.00 68.81 250 ARG A N 1
ATOM 1838 C CA . ARG A 1 250 ? -13.365 17.741 11.626 1.00 68.81 250 ARG A CA 1
ATOM 1839 C C . ARG A 1 250 ? -13.536 17.649 10.107 1.00 68.81 250 ARG A C 1
ATOM 1841 O O . ARG A 1 250 ? -13.556 16.543 9.578 1.00 68.81 250 ARG A O 1
ATOM 1848 N N . VAL A 1 251 ? -13.668 18.778 9.409 1.00 71.25 251 VAL A N 1
ATOM 1849 C CA . VAL A 1 251 ? -13.834 18.800 7.939 1.00 71.25 251 VAL A CA 1
ATOM 1850 C C . VAL A 1 251 ? -12.591 18.246 7.246 1.00 71.25 251 VAL A C 1
ATOM 1852 O O . VAL A 1 251 ? -12.682 17.429 6.333 1.00 71.25 251 VAL A O 1
ATOM 1855 N N . LEU A 1 252 ? -11.421 18.660 7.720 1.00 70.00 252 LEU A N 1
ATOM 1856 C CA . LEU A 1 252 ? -10.140 18.290 7.141 1.00 70.00 252 LEU A CA 1
ATOM 1857 C C . LEU A 1 252 ? -9.874 16.785 7.311 1.00 70.00 252 LEU A C 1
ATOM 1859 O O . LEU A 1 252 ? -9.407 16.139 6.384 1.00 70.00 252 LEU A O 1
ATOM 1863 N N . ARG A 1 253 ? -10.295 16.186 8.428 1.00 67.44 253 ARG A N 1
ATOM 1864 C CA . ARG A 1 253 ? -10.201 14.733 8.668 1.00 67.44 253 ARG A CA 1
ATOM 1865 C C . ARG A 1 253 ? -11.068 13.874 7.756 1.00 67.44 253 ARG A C 1
ATOM 1867 O O . ARG A 1 253 ? -10.699 12.739 7.493 1.00 67.44 253 ARG A O 1
ATOM 1874 N N . LEU A 1 254 ? -12.198 14.401 7.288 1.00 68.25 254 LEU A N 1
ATOM 1875 C CA . LEU A 1 254 ? -13.079 13.678 6.368 1.00 68.25 254 LEU A CA 1
ATOM 1876 C C . LEU A 1 254 ? -12.584 13.753 4.921 1.00 68.25 254 LEU A C 1
ATOM 1878 O O . LEU A 1 254 ? -12.774 12.809 4.170 1.00 68.25 254 LEU A O 1
ATOM 1882 N N . ALA A 1 255 ? -11.959 14.865 4.527 1.00 70.56 255 ALA A N 1
ATOM 1883 C CA . ALA A 1 255 ? -11.562 15.095 3.139 1.00 70.56 255 ALA A CA 1
ATOM 1884 C C . ALA A 1 255 ? -10.108 14.699 2.836 1.00 70.56 255 ALA A C 1
ATOM 1886 O O . ALA A 1 255 ? -9.798 14.271 1.726 1.00 70.56 255 ALA A O 1
ATOM 1887 N N . VAL A 1 256 ? -9.191 14.874 3.792 1.00 71.69 256 VAL A N 1
ATOM 1888 C CA . VAL A 1 256 ? -7.750 14.739 3.535 1.00 71.69 256 VAL A CA 1
ATOM 1889 C C . VAL A 1 256 ? -7.315 13.319 3.171 1.00 71.69 256 VAL A C 1
ATOM 1891 O O . VAL A 1 256 ? -6.513 13.228 2.242 1.00 71.69 256 VAL A O 1
ATOM 1894 N N . PRO A 1 257 ? -7.811 12.233 3.794 1.00 66.06 257 PRO A N 1
ATOM 1895 C CA . PRO A 1 257 ? -7.388 10.885 3.415 1.00 66.06 257 PRO A CA 1
ATOM 1896 C C . PRO A 1 257 ? -7.680 10.569 1.943 1.00 66.06 257 PRO A C 1
ATOM 1898 O O . PRO A 1 257 ? -6.773 10.215 1.186 1.00 66.06 257 PRO A O 1
ATOM 1901 N N . ASP A 1 258 ? -8.909 10.828 1.490 1.00 67.19 258 ASP A N 1
ATOM 1902 C CA . ASP A 1 258 ? -9.316 10.579 0.103 1.00 67.19 258 ASP A CA 1
ATOM 1903 C C . ASP A 1 258 ? -8.536 11.465 -0.875 1.00 67.19 258 ASP A C 1
ATOM 1905 O O . ASP A 1 258 ? -7.940 10.984 -1.842 1.00 67.19 258 ASP A O 1
ATOM 1909 N N . VAL A 1 259 ? -8.461 12.769 -0.599 1.00 68.75 259 VAL A N 1
ATOM 1910 C CA . VAL A 1 259 ? -7.760 13.723 -1.470 1.00 68.75 259 VAL A CA 1
ATOM 1911 C C . VAL A 1 259 ? -6.257 13.418 -1.529 1.00 68.75 259 VAL A C 1
ATOM 1913 O O . VAL A 1 259 ? -5.635 13.581 -2.579 1.00 68.75 259 VAL A O 1
ATOM 1916 N N . THR A 1 260 ? -5.660 12.905 -0.453 1.00 69.69 260 THR A N 1
ATOM 1917 C CA . THR A 1 260 ? -4.242 12.517 -0.437 1.00 69.69 260 THR A CA 1
ATOM 1918 C C . THR A 1 260 ? -3.995 11.217 -1.186 1.00 69.69 260 THR A C 1
ATOM 1920 O O . THR A 1 260 ? -3.032 11.118 -1.961 1.00 69.69 260 THR A O 1
ATOM 1923 N N . PHE A 1 261 ? -4.880 10.239 -0.997 1.00 65.38 261 PHE A N 1
ATOM 1924 C CA . PHE A 1 261 ? -4.816 8.950 -1.665 1.00 65.38 261 PHE A CA 1
ATOM 1925 C C . PHE A 1 261 ? -4.936 9.102 -3.186 1.00 65.38 261 PHE A C 1
ATOM 1927 O O . PHE A 1 261 ? -4.077 8.594 -3.915 1.00 65.38 261 PHE A O 1
ATOM 1934 N N . PHE A 1 262 ? -5.946 9.836 -3.664 1.00 69.31 262 PHE A N 1
ATOM 1935 C CA . PHE A 1 262 ? -6.159 10.084 -5.092 1.00 69.31 262 PHE A CA 1
ATOM 1936 C C . PHE A 1 262 ? -5.160 11.093 -5.661 1.00 69.31 262 PHE A C 1
ATOM 1938 O O . PHE A 1 262 ? -4.591 10.849 -6.725 1.00 69.31 262 PHE A O 1
ATOM 1945 N N . GLY A 1 263 ? -4.888 12.188 -4.947 1.00 69.25 263 GLY A N 1
ATOM 1946 C CA . GLY A 1 263 ? -4.011 13.262 -5.416 1.00 69.25 263 GLY A CA 1
ATOM 1947 C C . GLY A 1 263 ? -2.574 12.801 -5.649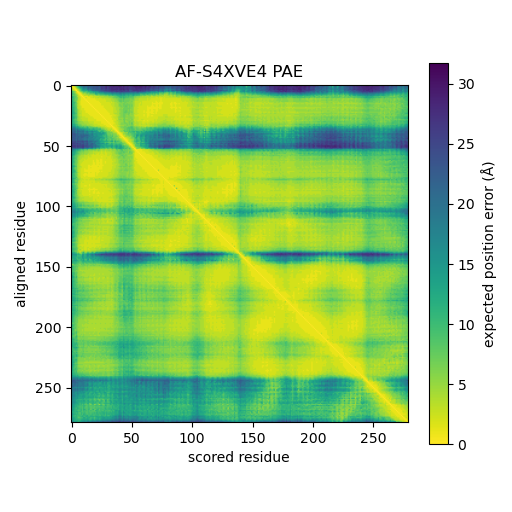 1.00 69.25 263 GLY A C 1
ATOM 1948 O O . GLY A 1 263 ? -2.008 13.059 -6.709 1.00 69.25 263 GLY A O 1
ATOM 1949 N N . SER A 1 264 ? -1.990 12.046 -4.711 1.00 64.44 264 SER A N 1
ATOM 1950 C CA . SER A 1 264 ? -0.602 11.579 -4.852 1.00 64.44 264 SER A CA 1
ATOM 1951 C C . SER A 1 264 ? -0.425 10.575 -5.999 1.00 64.44 264 SER A C 1
ATOM 1953 O O . SER A 1 264 ? 0.577 10.634 -6.707 1.00 64.44 264 SER A O 1
ATOM 1955 N N . ARG A 1 265 ? -1.419 9.708 -6.238 1.00 69.50 265 ARG A N 1
ATOM 1956 C CA . ARG A 1 265 ? -1.429 8.744 -7.352 1.00 69.50 265 ARG A CA 1
ATOM 1957 C C . ARG A 1 265 ? -1.664 9.424 -8.695 1.00 69.50 265 ARG A C 1
ATOM 1959 O O . ARG A 1 265 ? -0.951 9.127 -9.650 1.00 69.50 265 ARG A O 1
ATOM 1966 N N . LEU A 1 266 ? -2.619 10.353 -8.761 1.00 72.88 266 LEU A N 1
ATOM 1967 C CA . LEU A 1 266 ? -2.910 11.111 -9.976 1.00 72.88 266 LEU A CA 1
ATOM 1968 C C . LEU A 1 266 ? -1.682 11.902 -10.427 1.00 72.88 266 LEU A C 1
ATOM 1970 O O . LEU A 1 266 ? -1.345 11.861 -11.604 1.00 72.88 266 LEU A O 1
ATOM 1974 N N . LEU A 1 267 ? -0.977 12.554 -9.497 1.00 71.38 267 LEU A N 1
ATOM 1975 C CA . LEU A 1 267 ? 0.254 13.280 -9.807 1.00 71.38 267 LEU A CA 1
ATOM 1976 C C . LEU A 1 267 ? 1.321 12.359 -10.405 1.00 71.38 267 LEU A C 1
ATOM 1978 O O . LEU A 1 267 ? 1.902 12.698 -11.429 1.00 71.38 267 LEU A O 1
ATOM 1982 N N . THR A 1 268 ? 1.543 11.176 -9.827 1.00 66.50 268 THR A N 1
ATOM 1983 C CA . THR A 1 268 ? 2.497 10.207 -10.386 1.00 66.50 268 THR A CA 1
ATOM 1984 C C . THR A 1 268 ? 2.075 9.718 -11.774 1.00 66.50 268 THR A C 1
ATOM 1986 O O . THR A 1 268 ? 2.913 9.667 -12.671 1.00 66.50 268 THR A O 1
ATOM 1989 N N . VAL A 1 269 ? 0.793 9.404 -11.991 1.00 69.06 269 VAL A N 1
ATOM 1990 C CA . VAL A 1 269 ? 0.290 8.947 -13.301 1.00 69.06 269 VAL A CA 1
ATOM 1991 C C . VAL A 1 269 ? 0.404 10.047 -14.355 1.00 69.06 269 VAL A C 1
ATOM 1993 O O . VAL A 1 269 ? 0.918 9.796 -15.441 1.00 69.06 269 VAL A O 1
ATOM 1996 N N . VAL A 1 270 ? -0.018 11.272 -14.038 1.00 71.69 270 VAL A N 1
ATOM 1997 C CA . VAL A 1 270 ? 0.082 12.419 -14.952 1.00 71.69 270 VAL A CA 1
ATOM 1998 C C . VAL A 1 270 ? 1.540 12.701 -15.299 1.00 71.69 270 VAL A C 1
ATOM 2000 O O . VAL A 1 270 ? 1.855 12.873 -16.472 1.00 71.69 270 VAL A O 1
ATOM 2003 N N . SER A 1 271 ? 2.444 12.680 -14.316 1.00 69.81 271 SER A N 1
ATOM 2004 C CA . SER A 1 271 ? 3.880 12.839 -14.561 1.00 69.81 271 SER A CA 1
ATOM 2005 C C . SER A 1 271 ? 4.434 11.788 -15.524 1.00 69.81 271 SER A C 1
ATOM 2007 O O . SER A 1 271 ? 5.247 12.125 -16.382 1.00 69.81 271 SER A O 1
ATOM 2009 N N . LEU A 1 272 ? 3.994 10.532 -15.411 1.00 67.69 272 LEU A N 1
ATOM 2010 C CA . LEU A 1 272 ? 4.408 9.460 -16.321 1.00 67.69 272 LEU A CA 1
ATOM 2011 C C . LEU A 1 272 ? 3.867 9.673 -17.741 1.00 67.69 272 LEU A C 1
ATOM 2013 O O . LEU A 1 272 ? 4.626 9.542 -18.695 1.00 67.69 272 LEU A O 1
ATOM 2017 N N . VAL A 1 273 ? 2.598 10.068 -17.882 1.00 69.88 273 VAL A N 1
ATOM 2018 C CA . VAL A 1 273 ? 1.985 10.370 -19.190 1.00 69.88 273 VAL A CA 1
ATOM 2019 C C . VAL A 1 273 ? 2.679 11.553 -19.872 1.00 69.88 273 VAL A C 1
ATOM 2021 O O . VAL A 1 273 ? 2.945 11.511 -21.069 1.00 69.88 273 VAL A O 1
ATOM 2024 N N . VAL A 1 274 ? 3.010 12.603 -19.116 1.00 68.94 274 VAL A N 1
ATOM 2025 C CA . VAL A 1 274 ? 3.721 13.779 -19.644 1.00 68.94 274 VAL A CA 1
ATOM 2026 C C . VAL A 1 274 ? 5.137 13.423 -20.098 1.00 68.94 274 VAL A C 1
ATOM 2028 O O . VAL A 1 274 ? 5.612 13.976 -21.087 1.00 68.94 274 VAL A O 1
ATOM 2031 N N . LEU A 1 275 ? 5.821 12.519 -19.392 1.00 66.12 275 LEU A N 1
ATOM 2032 C CA . LEU A 1 275 ? 7.151 12.057 -19.792 1.00 66.12 275 LEU A CA 1
ATOM 2033 C C . LEU A 1 275 ? 7.119 11.236 -21.080 1.00 66.12 275 LEU A C 1
ATOM 2035 O O . LEU A 1 275 ? 7.967 11.469 -21.933 1.00 66.12 275 LEU A O 1
ATOM 2039 N N . ASP A 1 276 ? 6.149 10.331 -21.216 1.00 65.88 276 ASP A N 1
ATOM 2040 C CA . ASP A 1 276 ? 5.960 9.500 -22.413 1.00 65.88 276 ASP A CA 1
ATOM 2041 C C . ASP A 1 276 ? 5.631 10.351 -23.649 1.00 65.88 276 ASP A C 1
ATOM 2043 O O . ASP A 1 276 ? 6.214 10.180 -24.713 1.00 65.88 276 ASP A O 1
ATOM 2047 N N . ALA A 1 277 ? 4.777 11.367 -23.490 1.00 59.41 277 ALA A N 1
ATOM 2048 C CA . ALA A 1 277 ? 4.447 12.296 -24.571 1.00 59.41 277 ALA A CA 1
ATOM 2049 C C . ALA A 1 277 ? 5.620 13.206 -25.001 1.00 59.41 277 ALA A C 1
ATOM 2051 O O . ALA A 1 277 ? 5.530 13.870 -26.034 1.00 59.41 277 ALA A O 1
ATOM 2052 N N . ALA A 1 278 ? 6.686 13.292 -24.198 1.00 56.19 278 ALA A N 1
ATOM 2053 C CA . ALA A 1 278 ? 7.849 14.147 -24.442 1.00 56.19 278 ALA A CA 1
ATOM 2054 C C . ALA A 1 278 ? 9.088 13.384 -24.953 1.00 56.19 278 ALA A C 1
ATOM 2056 O O . ALA A 1 278 ? 10.137 14.014 -25.137 1.00 56.19 278 ALA A O 1
ATOM 2057 N N . SER A 1 279 ? 8.989 12.061 -25.125 1.00 53.94 279 SER A N 1
ATOM 2058 C CA . SER A 1 279 ? 10.018 11.173 -25.694 1.00 53.94 279 SER A CA 1
ATOM 2059 C C . SER A 1 279 ? 9.713 10.785 -27.133 1.00 53.94 279 SER A C 1
ATOM 2061 O O . SER A 1 279 ? 10.693 10.661 -27.900 1.00 53.94 279 SER A O 1
#

Secondary structure (DSSP, 8-state):
-----PPB-HHHHHHHHHHHHHHHHHHHHHHHHHHHHHHTTT-TTTTTTT-TTHHHHHHHHHHHHHHHHHHHHHHHHTT-HHHHHHHHHHHHHHHHHH--TTSGGGTTTT-GGGBHHHHHHHHHHHHHHHHHHHHTTBSS--HHHHHTTHHHHHHHHHHHHHHHHHHHHHHHHHHHHTT-BSHHHHHHHHHHHHHHHHHHHHHHHHHHHHHHSS-HHHHHHHHHHTHHHHHHHHHHHHHHHS---HHHHHHHHHHHHHHHHHHHHHHHHHHHHHHHTT-

Nearest PDB structures (foldseek):
  4od4-assembly1_A  TM=7.561E-01  e=6.372E-04  Aeropyrum pernix K1
  4tq3-assembly1_A  TM=6.934E-01  e=4.195E-03  Archaeoglobus fulgidus DSM 4304

InterPro domains:
  IPR000537 UbiA prenyltransferase [PF01040] (3-236)

Foldseek 3Di:
DQDDFADFPPVLVVLLVQLLVLLVVLLVLLQLVLCCVVCCVPCVVVCPVVVPDPPVSVVSNVVSVVSNVVSLVVCVVVVLPQLSVLSVQLSVLSSLQQFNPVCNVCGSVNRLVLAAVSLVCNQQSNQVSNLSNRVSRHDDDDVVSSCLCVQLSNLLSLLVVLLVLLLVLLCLVVSLVVVGHHQCVVLHNLRSLVVSLVSLVVSVVSLVVSLVPDDPVVVVCSCLQRVVLSVLSNVLSVVSNDPDDPVCNVVCSVPSVVCNVCVSVVSNVVSVVVVVVVD